Protein 3NRH (pdb70)

Solvent-accessible surface area: 15276 Å² total

Foldseek 3Di:
DQCVPPLNVQLLVLLVVLLVLLVCLVVALVVNLVVLVVSLVSNLVSLCGDAFDADDDAFDFDDDPVNLVVSLVSVCVRCPVLQWDPVVIGGLSNLSSVLNRLSVRLSVRSVVPDVVNSVSSNVSSVVCVVPNVVSSVVNVSSVCVPDPDDPDD/DQCPDPLNVVLLVLLVVLLVCLVPVADALLVNLVVLVVSLVVNLVSLCGDQQDAPPDAFDQDDDPVNLVVSLVRVCVNCPPLQADPCSDGLSNLSSQLNRLSVRLSVRSVVPDVVVSVSSNSSSVCLVPTNVVSSVVNVSSVVSNPD

B-factor: mean 22.66, std 11.99, range [5.46, 64.06]

InterPro domains:
  IPR032025 Protein of unknown function DUF5063 [PF16702] (8-170)
  IPR038312 DUF5063 superfamily [G3DSA:1.20.120.1550] (1-203)

Sequence (300 aa):
QVIFDKNVIEFVTVAAEFCAFLERAESKRSTFVDTTLKILPLLYLKASLPKCEIGDESPETYVTEEIYEVLRINLASILAEKDDYLEIKKNISEDLADIYQDIKDFIFVFQLGLNETNDSLAICQENFGLLWGQKLVNTRALHDVKYSPKARLQVIFDKNVIEFVTVAAEFCAFLERAESKRSTFVDTTLKILPLLYLKASLPKCEIGDESPETYVTEEIYEVLRINLASILAEKDDYLEKKNISEDLADIYQDIKDFIFVFQLGLNETNDSLAICQENFGLLWGQKLVNTRALHDVKYS

CATH classification: 1.20.120.1550

Nearest PDB structures (foldseek):
  3nrh-assembly1_A  TM=1.004E+00  e=6.118E-22  Bacteroides fragilis YCH46
  3nrh-assembly1_B-2  TM=9.811E-01  e=1.284E-17  Bacteroides fragilis YCH46
  8tn1-assembly1_B  TM=2.747E-01  e=1.497E+00  synthetic construct
  3nrh-assembly1_B-2  TM=1.005E+00  e=1.255E-19  Bacteroides fragilis YCH46
  3nrh-assembly1_A  TM=9.910E-01  e=6.680E-17  Bacteroides fragilis YCH46

Secondary structure (DSSP, 8-state):
-GGG-HHHHHHHHHHHHHHHHHHTTT--HHHHHHHHHHHHHHHHHHH--------SSPPP----HHHHHHHHHHHHHHHGGGSEEE--EEEHHHHHHHHHHHHHHHHHHHHT--S---HHHHHHHHHIIIIIHHHHHH--HHHHHHHS-----/-GGGSHHHHHHHHHHHHHHHHHHT----HHHHHHHHHHHHHHHHHHH--------SSPPP----HHHHHHHHHHHHHHHGGGSEE---EEHHHHHHHHHHHHHHHHHHHHT--S---HHHHHHHHHIIIIIHHHHHH--HHHHHHH-

Organism: Bacteroides fragilis (strain YCH46) (NCBI:txid295405)

Structure (mmCIF, N/CA/C/O backbone):
data_3NRH
#
_entry.id   3NRH
#
_cell.length_a   67.442
_cell.length_b   67.442
_cell.length_c   157.063
_cell.angle_alpha   90.000
_cell.angle_beta   90.000
_cell.angle_gamma   90.000
#
_symmetry.space_group_name_H-M   'P 43 21 2'
#
loop_
_entity.id
_entity.type
_entity.pdbx_description
1 polymer 'uncharacterized protein BF1032'
2 water water
#
loop_
_atom_site.group_PDB
_atom_site.id
_atom_site.type_symbol
_atom_site.label_atom_id
_atom_site.label_alt_id
_atom_site.label_comp_id
_atom_site.label_asym_id
_atom_site.label_entity_id
_atom_site.label_seq_id
_atom_site.pdbx_PDB_ins_code
_atom_site.Cartn_x
_atom_site.Cartn_y
_atom_site.Cartn_z
_atom_site.occupancy
_atom_site.B_iso_or_equiv
_atom_site.auth_seq_id
_atom_site.auth_comp_id
_atom_site.auth_asym_id
_atom_site.auth_atom_id
_atom_site.pdbx_PDB_model_num
ATOM 1 N N . GLN A 1 6 ? 36.861 -11.122 -0.255 1.00 43.94 6 GLN A N 1
ATOM 2 C CA . GLN A 1 6 ? 36.802 -12.267 0.700 1.00 42.24 6 GLN A CA 1
ATOM 3 C C . GLN A 1 6 ? 37.279 -11.845 2.090 1.00 40.27 6 GLN A C 1
ATOM 4 O O . GLN A 1 6 ? 36.485 -11.395 2.917 1.00 38.01 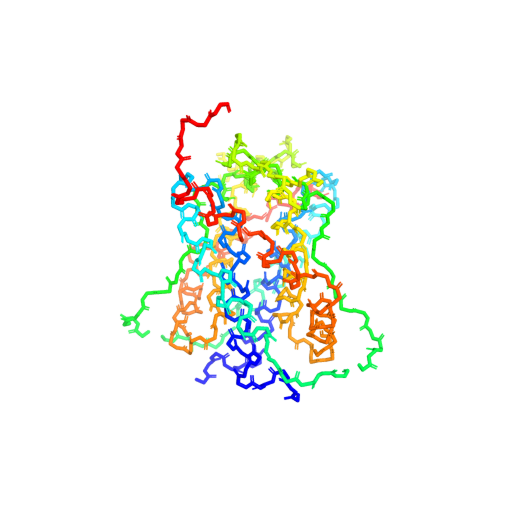6 GLN A O 1
ATOM 10 N N . VAL A 1 7 ? 38.577 -11.990 2.342 1.00 39.94 7 VAL A N 1
ATOM 11 C CA . VAL A 1 7 ? 39.147 -11.614 3.631 1.00 43.68 7 VAL A CA 1
ATOM 12 C C . VAL A 1 7 ? 39.191 -10.098 3.789 1.00 39.21 7 VAL A C 1
ATOM 13 O O . VAL A 1 7 ? 39.218 -9.584 4.906 1.00 45.55 7 VAL A O 1
ATOM 17 N N . ILE A 1 8 ? 39.186 -9.381 2.670 1.00 36.72 8 ILE A N 1
ATOM 18 C CA . ILE A 1 8 ? 39.235 -7.924 2.711 1.00 34.48 8 ILE A CA 1
ATOM 19 C C . ILE A 1 8 ? 38.017 -7.318 3.404 1.00 33.73 8 ILE A C 1
ATOM 20 O O . ILE A 1 8 ? 37.977 -6.116 3.665 1.00 36.81 8 ILE A O 1
ATOM 25 N N . PHE A 1 9 ? 37.025 -8.150 3.704 1.00 33.47 9 PHE A N 1
ATOM 26 C CA . PHE A 1 9 ? 35.823 -7.680 4.385 1.00 34.97 9 PHE A CA 1
ATOM 27 C C . PHE A 1 9 ? 35.857 -8.116 5.848 1.00 29.63 9 PHE A C 1
ATOM 28 O O . PHE A 1 9 ? 34.971 -7.772 6.632 1.00 32.48 9 PHE A O 1
ATOM 36 N N . ASP A 1 10 ? 36.888 -8.876 6.201 1.00 27.48 10 ASP A N 1
ATOM 37 C CA . ASP A 1 10 ? 37.058 -9.378 7.561 1.00 27.35 10 ASP A CA 1
ATOM 38 C C . ASP A 1 10 ? 37.019 -8.236 8.578 1.00 27.58 10 ASP A C 1
ATOM 39 O O . ASP A 1 10 ? 37.590 -7.169 8.352 1.00 23.63 10 ASP A O 1
ATOM 44 N N . LYS A 1 11 ? 36.343 -8.468 9.699 1.00 25.43 11 LYS A N 1
ATOM 45 C CA . LYS A 1 11 ? 36.219 -7.461 10.749 1.00 26.40 11 LYS A CA 1
ATOM 46 C C . LYS A 1 11 ? 37.588 -7.023 11.271 1.00 21.53 11 LYS A C 1
ATOM 47 O O . LYS A 1 11 ? 37.790 -5.858 11.617 1.00 15.16 11 LYS A O 1
ATOM 53 N N . ASN A 1 12 ? 38.522 -7.966 11.330 1.00 22.59 12 ASN A N 1
ATOM 54 C CA . ASN A 1 12 ? 39.870 -7.687 11.810 1.00 24.08 12 ASN A CA 1
ATOM 55 C C . ASN A 1 12 ? 40.643 -6.874 10.779 1.00 19.34 12 ASN A C 1
ATOM 56 O O . ASN A 1 12 ? 41.508 -6.065 11.127 1.00 16.68 12 ASN A O 1
ATOM 61 N N . VAL A 1 13 ? 40.334 -7.090 9.506 1.00 16.34 13 VAL A N 1
ATOM 62 C CA . VAL A 1 13 ? 41.005 -6.346 8.450 1.00 12.26 13 VAL A CA 1
ATOM 63 C C . VAL A 1 13 ? 40.605 -4.873 8.536 1.00 16.08 13 VAL A C 1
ATOM 64 O O . VAL A 1 13 ? 41.454 -3.982 8.462 1.00 13.19 13 VAL A O 1
ATOM 68 N N . ILE A 1 14 ? 39.310 -4.621 8.705 1.00 14.11 14 ILE A N 1
ATOM 69 C CA . ILE A 1 14 ? 38.797 -3.255 8.811 1.00 15.96 14 ILE A CA 1
ATOM 70 C C . ILE A 1 14 ? 39.451 -2.474 9.951 1.00 15.64 14 ILE A C 1
ATOM 71 O O . ILE A 1 14 ? 39.878 -1.334 9.769 1.00 12.22 14 ILE A O 1
ATOM 76 N N . GLU A 1 15 ? 39.526 -3.083 11.129 1.00 14.35 15 GLU A N 1
ATOM 77 C CA . GLU A 1 15 ? 40.136 -2.410 12.266 1.00 14.63 15 GLU A CA 1
ATOM 78 C C . GLU A 1 15 ? 41.622 -2.160 12.023 1.00 11.59 15 GLU A C 1
ATOM 79 O O . GLU A 1 15 ? 42.163 -1.158 12.482 1.00 13.62 15 GLU A O 1
ATOM 85 N N . PHE A 1 16 ? 42.278 -3.066 11.303 1.00 10.73 16 PHE A N 1
ATOM 86 C CA . PHE A 1 16 ? 43.696 -2.886 10.995 1.00 12.30 16 PHE A CA 1
ATOM 87 C C . PHE A 1 16 ? 43.846 -1.681 10.062 1.00 10.21 16 PHE A C 1
ATOM 88 O O . PHE A 1 16 ? 44.721 -0.836 10.258 1.00 9.82 16 PHE A O 1
ATOM 96 N N . VAL A 1 17 ? 42.988 -1.601 9.051 1.00 11.76 17 VAL A N 1
ATOM 97 C CA . VAL A 1 17 ? 43.041 -0.488 8.109 1.00 11.32 17 VAL A CA 1
ATOM 98 C C . VAL A 1 17 ? 42.910 0.837 8.856 1.00 10.16 17 VAL A C 1
ATOM 99 O O . VAL A 1 17 ? 43.652 1.782 8.586 1.00 11.38 17 VAL A O 1
ATOM 103 N N . THR A 1 18 ? 41.983 0.896 9.810 1.00 8.94 18 THR A N 1
ATOM 104 C CA . THR A 1 18 ? 41.774 2.111 10.590 1.00 7.99 18 THR A CA 1
ATOM 105 C C . THR A 1 18 ? 43.021 2.561 11.357 1.00 10.34 18 THR A C 1
ATOM 106 O O . THR A 1 18 ? 43.413 3.727 11.280 1.00 10.13 18 THR A O 1
ATOM 110 N N . VAL A 1 19 ? 43.659 1.656 12.093 1.00 11.17 19 VAL A N 1
ATOM 111 C CA . VAL A 1 19 ? 44.850 2.058 12.838 1.00 8.70 19 VAL A CA 1
ATOM 112 C C . VAL A 1 19 ? 46.023 2.320 11.894 1.00 8.96 19 VAL A C 1
ATOM 113 O O . VAL A 1 19 ? 46.850 3.192 12.155 1.00 8.88 19 VAL A O 1
ATOM 117 N N . ALA A 1 20 ? 46.092 1.567 10.798 1.00 9.61 20 ALA A N 1
ATOM 118 C CA . ALA A 1 20 ? 47.167 1.749 9.825 1.00 9.88 20 ALA A CA 1
ATOM 119 C C . ALA A 1 20 ? 47.101 3.167 9.245 1.00 12.69 20 ALA A C 1
ATOM 120 O O . ALA A 1 20 ? 48.120 3.843 9.103 1.00 9.62 20 ALA A O 1
ATOM 122 N N . ALA A 1 21 ? 45.894 3.617 8.917 1.00 10.85 21 ALA A N 1
ATOM 123 C CA . ALA A 1 21 ? 45.714 4.956 8.366 1.00 10.60 21 ALA A CA 1
ATOM 124 C C . ALA A 1 21 ? 46.052 6.013 9.417 1.00 8.53 21 ALA A C 1
ATOM 125 O O . ALA A 1 21 ? 46.670 7.036 9.107 1.00 12.10 21 ALA A O 1
ATOM 127 N N . GLU A 1 22 ? 45.641 5.773 10.659 1.00 9.34 22 GLU A N 1
ATOM 128 C CA . GLU A 1 22 ? 45.930 6.715 11.737 1.00 12.20 22 GLU A CA 1
ATOM 129 C C . GLU A 1 22 ? 47.440 6.815 11.932 1.00 11.54 22 GLU A C 1
ATOM 130 O O . GLU A 1 22 ? 47.973 7.899 12.172 1.00 10.82 22 GLU A O 1
ATOM 136 N N . PHE A 1 23 ? 48.123 5.678 11.832 1.00 9.68 23 PHE A N 1
ATOM 137 C CA . PHE A 1 23 ? 49.578 5.627 11.985 1.00 8.55 23 PHE A CA 1
ATOM 138 C C . PHE A 1 23 ? 50.264 6.425 10.869 1.00 9.35 23 PHE A C 1
ATOM 139 O O . PHE A 1 23 ? 51.117 7.274 11.130 1.00 10.50 23 PHE A O 1
ATOM 147 N N . CYS A 1 24 ? 49.892 6.154 9.622 1.00 6.95 24 CYS A N 1
ATOM 148 C CA . CYS A 1 24 ? 50.501 6.868 8.506 1.00 11.58 24 CYS A CA 1
ATOM 149 C C . CYS A 1 24 ? 50.212 8.364 8.583 1.00 10.47 24 CYS A C 1
ATOM 150 O O . CYS A 1 24 ? 51.099 9.180 8.346 1.00 10.70 24 CYS A O 1
ATOM 153 N N . ALA A 1 25 ? 48.981 8.721 8.932 1.00 8.82 25 ALA A N 1
ATOM 154 C CA . ALA A 1 25 ? 48.608 10.131 9.032 1.00 13.04 25 ALA A CA 1
ATOM 155 C C . ALA A 1 25 ? 49.398 10.836 10.129 1.00 15.62 25 ALA A C 1
ATOM 156 O O . ALA A 1 25 ? 49.822 11.982 9.963 1.00 14.73 25 ALA A O 1
ATOM 158 N N . PHE A 1 26 ? 49.593 10.151 11.253 1.00 10.77 26 PHE A N 1
ATOM 159 C CA . PHE A 1 26 ? 50.339 10.725 12.366 1.00 11.58 26 PHE A CA 1
ATOM 160 C C . PHE A 1 26 ? 51.771 11.073 11.965 1.00 9.66 26 PHE A C 1
ATOM 161 O O . PHE A 1 26 ? 52.244 12.178 12.224 1.00 15.48 26 PHE A O 1
ATOM 169 N N . LEU A 1 27 ? 52.464 10.125 11.341 1.00 9.72 27 LEU A N 1
ATOM 170 C CA . LEU A 1 27 ? 53.840 10.358 10.922 1.00 8.05 27 LEU A CA 1
ATOM 171 C C . LEU A 1 27 ? 53.920 11.431 9.844 1.00 11.72 27 LEU A C 1
ATOM 172 O O . LEU A 1 27 ? 54.861 12.222 9.813 1.00 14.18 27 LEU A O 1
ATOM 177 N N . GLU A 1 28 ? 52.924 11.459 8.965 1.00 13.05 28 GLU A N 1
ATOM 178 C CA . GLU A 1 28 ? 52.896 12.442 7.890 1.00 14.95 28 GLU A CA 1
ATOM 179 C C . GLU A 1 28 ? 52.697 13.869 8.404 1.00 17.87 28 GLU A C 1
ATOM 180 O O . GLU A 1 28 ? 53.063 14.831 7.736 1.00 15.95 28 GLU A O 1
ATOM 186 N N . ARG A 1 29 ? 52.123 14.000 9.595 1.00 15.22 29 ARG A N 1
ATOM 187 C CA . ARG A 1 29 ? 51.875 15.310 10.188 1.00 21.13 29 ARG A CA 1
ATOM 188 C C . ARG A 1 29 ? 52.901 15.649 11.272 1.00 18.44 29 ARG A C 1
ATOM 189 O O . ARG A 1 29 ? 52.691 16.562 12.070 1.00 24.39 29 ARG A O 1
ATOM 197 N N . ALA A 1 30 ? 54.014 14.922 11.277 1.00 22.49 30 ALA A N 1
ATOM 198 C CA . ALA A 1 30 ? 55.077 15.104 12.268 1.00 29.03 30 ALA A CA 1
ATOM 199 C C . ALA A 1 30 ? 55.614 16.526 12.431 1.00 30.11 30 ALA A C 1
ATOM 200 O O . ALA A 1 30 ? 55.868 16.964 13.554 1.00 31.07 30 ALA A O 1
ATOM 202 N N . GLU A 1 31 ? 55.802 17.246 11.329 1.00 29.66 31 GLU A N 1
ATOM 203 C CA . GLU A 1 31 ? 56.318 18.612 11.416 1.00 34.56 31 GLU A CA 1
ATOM 204 C C . GLU A 1 31 ? 55.346 19.551 12.126 1.00 29.97 31 GLU A C 1
ATOM 205 O O . GLU A 1 31 ? 55.654 20.721 12.341 1.00 33.20 31 GLU A O 1
ATOM 211 N N . SER A 1 32 ? 54.176 19.040 12.495 1.00 40.92 32 SER A N 1
ATOM 212 C CA . SER A 1 32 ? 53.170 19.864 13.155 1.00 41.77 32 SER A CA 1
ATOM 213 C C . SER A 1 32 ? 52.998 19.577 14.646 1.00 43.49 32 SER A C 1
ATOM 214 O O . SER A 1 32 ? 51.883 19.639 15.164 1.00 49.23 32 SER A O 1
ATOM 225 N N . LYS A 1 34 ? 55.257 18.953 18.826 1.00 28.76 34 LYS A N 1
ATOM 226 C CA . LYS A 1 34 ? 56.433 18.929 19.687 1.00 27.01 34 LYS A CA 1
ATOM 227 C C . LYS A 1 34 ? 56.853 17.483 19.943 1.00 19.56 34 LYS A C 1
ATOM 228 O O . LYS A 1 34 ? 56.059 16.559 19.767 1.00 16.66 34 LYS A O 1
ATOM 234 N N . ARG A 1 35 ? 58.094 17.290 20.372 1.00 15.20 35 ARG A N 1
ATOM 235 C CA . ARG A 1 35 ? 58.592 15.945 20.636 1.00 18.86 35 ARG A CA 1
ATOM 236 C C . ARG A 1 35 ? 57.797 15.201 21.708 1.00 17.73 35 ARG A C 1
ATOM 237 O O . ARG A 1 35 ? 57.562 14.001 21.581 1.00 14.54 35 ARG A O 1
ATOM 245 N N . SER A 1 36 ? 57.391 15.901 22.764 1.00 18.25 36 SER A N 1
ATOM 246 C CA . SER A 1 36 ? 56.635 15.255 23.833 1.00 18.11 36 SER A CA 1
ATOM 247 C C . SER A 1 36 ? 55.343 14.650 23.295 1.00 15.49 36 SER A C 1
ATOM 248 O O . SER A 1 36 ? 55.004 13.507 23.607 1.00 13.16 36 SER A O 1
ATOM 251 N N . THR A 1 37 ? 54.633 15.417 22.477 1.00 18.78 37 THR A N 1
ATOM 252 C CA . THR A 1 37 ? 53.381 14.955 21.892 1.00 18.96 37 THR A CA 1
ATOM 253 C C . THR A 1 37 ? 53.638 13.796 20.933 1.00 15.56 37 THR A C 1
ATOM 254 O O . THR A 1 37 ? 52.877 12.827 20.894 1.00 14.87 37 THR A O 1
ATOM 258 N N . PHE A 1 38 ? 54.716 13.901 20.161 1.00 14.38 38 PHE A N 1
ATOM 259 C CA . PHE A 1 38 ? 55.079 12.860 19.209 1.00 17.75 38 PHE A CA 1
ATOM 260 C C . PHE A 1 38 ? 55.357 11.541 19.925 1.00 20.74 38 PHE A C 1
ATOM 261 O O . PHE A 1 38 ? 54.818 10.494 19.561 1.00 13.48 38 PHE A O 1
ATOM 269 N N . VAL A 1 39 ? 56.210 11.598 20.942 1.00 11.64 39 VAL A N 1
ATOM 270 C CA . VAL A 1 39 ? 56.569 10.405 21.691 1.00 14.67 39 VAL A CA 1
ATOM 271 C C . VAL A 1 39 ? 55.375 9.773 22.401 1.00 14.51 39 VAL A C 1
ATOM 272 O O . VAL A 1 39 ? 55.161 8.565 22.299 1.00 10.18 39 VAL A O 1
ATOM 276 N N . ASP A 1 40 ? 54.599 10.584 23.114 1.00 16.35 40 ASP A N 1
ATOM 277 C CA . ASP A 1 40 ? 53.435 10.072 23.838 1.00 18.22 40 ASP A CA 1
ATOM 278 C C . ASP A 1 40 ? 52.428 9.370 22.933 1.00 19.04 40 ASP A C 1
ATOM 279 O O . ASP A 1 40 ? 51.908 8.306 23.279 1.00 13.21 40 ASP A O 1
ATOM 284 N N . THR A 1 41 ? 52.147 9.970 21.780 1.00 12.54 41 THR A N 1
ATOM 285 C CA . THR A 1 41 ? 51.174 9.401 20.854 1.00 14.50 41 THR A CA 1
ATOM 286 C C . THR A 1 41 ? 51.656 8.146 20.138 1.00 14.11 41 THR A C 1
ATOM 287 O O . THR A 1 41 ? 50.884 7.203 19.942 1.00 13.34 41 THR A O 1
ATOM 291 N N . THR A 1 42 ? 52.928 8.133 19.751 1.00 13.84 42 THR A N 1
ATOM 292 C CA . THR A 1 42 ? 53.480 6.980 19.057 1.00 14.03 42 THR A CA 1
ATOM 293 C C . THR A 1 42 ? 53.458 5.755 19.967 1.00 16.68 42 THR A C 1
ATOM 294 O O . THR A 1 42 ? 53.274 4.630 19.498 1.00 14.64 42 THR A O 1
ATOM 298 N N . LEU A 1 43 ? 53.631 5.971 21.268 1.00 13.12 43 LEU A N 1
ATOM 299 C CA . LEU A 1 43 ? 53.617 4.863 22.219 1.00 12.86 43 LEU A CA 1
ATOM 300 C C . LEU A 1 43 ? 52.212 4.298 22.414 1.00 10.81 43 LEU A C 1
ATOM 301 O O . LEU A 1 43 ? 52.041 3.243 23.022 1.00 19.72 43 LEU A O 1
ATOM 306 N N . LYS A 1 44 ? 51.208 5.006 21.902 1.00 13.94 44 LYS A N 1
ATOM 307 C CA . LYS A 1 44 ? 49.829 4.533 21.982 1.00 12.28 44 LYS A CA 1
ATOM 308 C C . LYS A 1 44 ? 49.444 3.894 20.645 1.00 15.05 44 LYS A C 1
ATOM 309 O O . LYS A 1 44 ? 48.795 2.841 20.609 1.00 17.40 44 LYS A O 1
ATOM 315 N N . ILE A 1 45 ? 49.856 4.518 19.545 1.00 10.51 45 ILE A N 1
ATOM 316 C CA . ILE A 1 45 ? 49.532 3.984 18.225 1.00 9.16 45 ILE A CA 1
ATOM 317 C C . ILE A 1 45 ? 50.260 2.672 17.913 1.00 11.47 45 ILE A C 1
ATOM 318 O O . ILE A 1 45 ? 49.653 1.730 17.412 1.00 11.90 45 ILE A O 1
ATOM 323 N N . LEU A 1 46 ? 51.552 2.596 18.224 1.00 8.56 46 LEU A N 1
ATOM 324 C CA . LEU A 1 46 ? 52.311 1.384 17.925 1.00 12.79 46 LEU A CA 1
ATOM 325 C C . LEU A 1 46 ? 51.767 0.093 18.536 1.00 9.86 46 LEU A C 1
ATOM 326 O O . LEU A 1 46 ? 51.637 -0.912 17.837 1.00 9.99 46 LEU A O 1
ATOM 331 N N . PRO A 1 47 ? 51.444 0.090 19.841 1.00 10.67 47 PRO A N 1
ATOM 332 C CA . PRO A 1 47 ? 50.923 -1.165 20.395 1.00 14.02 47 PRO A CA 1
ATOM 333 C C . PRO A 1 47 ? 49.593 -1.581 19.774 1.00 15.42 47 PRO A C 1
ATOM 334 O O . PRO A 1 47 ? 49.312 -2.772 19.628 1.00 11.70 47 PRO A O 1
ATOM 338 N N . LEU A 1 48 ? 48.776 -0.602 19.405 1.00 12.44 48 LEU A N 1
ATOM 339 C CA . LEU A 1 48 ? 47.491 -0.911 18.791 1.00 10.53 48 LEU A CA 1
ATOM 340 C C . LEU A 1 48 ? 47.721 -1.458 17.384 1.00 9.70 48 LEU A C 1
ATOM 341 O O . LEU A 1 48 ? 47.028 -2.374 16.946 1.00 9.57 48 LEU A O 1
ATOM 346 N N . LEU A 1 49 ? 48.698 -0.893 16.680 1.00 7.95 49 LEU A N 1
ATOM 347 C CA . LEU A 1 49 ? 49.015 -1.341 15.330 1.00 10.04 49 LEU A CA 1
ATOM 348 C C . LEU A 1 49 ? 49.526 -2.782 15.375 1.00 10.79 49 LEU A C 1
ATOM 349 O O . LEU A 1 49 ? 49.153 -3.613 14.541 1.00 9.28 49 LEU A O 1
ATOM 354 N N . TYR A 1 50 ? 50.368 -3.080 16.360 1.00 9.80 50 TYR A N 1
ATOM 355 C CA . TYR A 1 50 ? 50.913 -4.424 16.508 1.00 11.01 50 TYR A CA 1
ATOM 356 C C . TYR A 1 50 ? 49.784 -5.415 16.799 1.00 9.49 50 TYR A C 1
ATOM 357 O O . TYR A 1 50 ? 49.705 -6.491 16.197 1.00 11.02 50 TYR A O 1
ATOM 366 N N . LEU A 1 51 ? 48.918 -5.048 17.736 1.00 8.34 51 LEU A N 1
ATOM 367 C CA . LEU A 1 51 ? 47.798 -5.898 18.112 1.00 12.11 51 LEU A CA 1
ATOM 368 C C . LEU A 1 51 ? 46.883 -6.200 16.928 1.00 12.55 51 LEU A C 1
ATOM 369 O O . LEU A 1 51 ? 46.532 -7.352 16.686 1.00 9.21 51 LEU A O 1
ATOM 374 N N . LYS A 1 52 ? 46.491 -5.168 16.191 1.00 9.24 52 LYS A N 1
ATOM 375 C CA . LYS A 1 52 ? 45.613 -5.370 15.041 1.00 8.62 52 LYS A CA 1
ATOM 376 C C . LYS A 1 52 ? 46.276 -6.208 13.947 1.00 11.37 52 LYS A C 1
ATOM 377 O O . LYS A 1 52 ? 45.617 -7.011 13.286 1.00 11.75 52 LYS A O 1
ATOM 383 N N . ALA A 1 53 ? 47.581 -6.035 13.758 1.00 8.39 53 ALA A N 1
ATOM 384 C CA . ALA A 1 53 ? 48.290 -6.818 12.753 1.00 11.94 53 ALA A CA 1
ATOM 385 C C . ALA A 1 53 ? 48.304 -8.285 13.184 1.00 14.54 53 ALA A C 1
ATOM 386 O O . ALA A 1 53 ? 48.124 -9.188 12.365 1.00 12.48 53 ALA A O 1
ATOM 388 N N . SER A 1 54 ? 48.504 -8.511 14.480 1.00 13.22 54 SER A N 1
ATOM 389 C CA . SER A 1 54 ? 48.551 -9.860 15.034 1.00 15.38 54 SER A CA 1
ATOM 390 C C . SER A 1 54 ? 47.208 -10.572 14.947 1.00 16.09 54 SER A C 1
ATOM 391 O O . SER A 1 54 ? 47.153 -11.799 14.970 1.00 13.33 54 SER A O 1
ATOM 402 N N . LEU A 1 56 ? 45.041 -10.227 12.375 1.00 18.80 56 LEU A N 1
ATOM 403 C CA . LEU A 1 56 ? 44.621 -10.371 10.988 1.00 20.13 56 LEU A CA 1
ATOM 404 C C . LEU A 1 56 ? 44.385 -11.828 10.626 1.00 23.72 56 LEU A C 1
ATOM 405 O O . LEU A 1 56 ? 45.000 -12.726 11.198 1.00 17.88 56 LEU A O 1
ATOM 410 N N . PRO A 1 57 ? 43.464 -12.083 9.686 1.00 24.46 57 PRO A N 1
ATOM 411 C CA . PRO A 1 57 ? 43.184 -13.461 9.274 1.00 22.86 57 PRO A CA 1
ATOM 412 C C . PRO A 1 57 ? 44.243 -13.914 8.274 1.00 26.00 57 PRO A C 1
ATOM 413 O O . PRO A 1 57 ? 44.998 -13.097 7.746 1.00 26.14 57 PRO A O 1
ATOM 417 N N . LYS A 1 58 ? 44.301 -15.216 8.021 1.00 30.21 58 LYS A N 1
ATOM 418 C CA . LYS A 1 58 ? 45.267 -15.770 7.081 1.00 33.48 58 LYS A CA 1
ATOM 419 C C . LYS A 1 58 ? 44.937 -15.335 5.656 1.00 27.72 58 LYS A C 1
ATOM 420 O O . LYS A 1 58 ? 43.813 -15.511 5.187 1.00 31.33 58 LYS A O 1
ATOM 426 N N . CYS A 1 59 ? 45.925 -14.762 4.977 1.00 30.47 59 CYS A N 1
ATOM 427 C CA . CYS A 1 59 ? 45.743 -14.292 3.608 1.00 39.64 59 CYS A CA 1
ATOM 428 C C . CYS A 1 59 ? 46.618 -15.066 2.627 1.00 40.15 59 CYS A C 1
ATOM 429 O O . CYS A 1 59 ? 47.735 -15.463 2.953 1.00 45.06 59 CYS A O 1
ATOM 432 N N . GLU A 1 60 ? 46.101 -15.275 1.422 1.00 40.69 60 GLU A N 1
ATOM 433 C CA . GLU A 1 60 ? 46.833 -15.997 0.389 1.00 39.31 60 GLU A CA 1
ATOM 434 C C . GLU A 1 60 ? 47.033 -15.112 -0.839 1.00 40.46 60 GLU A C 1
ATOM 435 O O . GLU A 1 60 ? 46.156 -14.338 -1.202 1.00 37.47 60 GLU A O 1
ATOM 449 N N . ILE A 1 62 ? 47.058 -14.076 -4.618 1.00 47.25 62 ILE A N 1
ATOM 450 C CA . ILE A 1 62 ? 46.288 -14.456 -5.812 1.00 48.60 62 ILE A CA 1
ATOM 451 C C . ILE A 1 62 ? 47.285 -14.281 -6.952 1.00 54.85 62 ILE A C 1
ATOM 452 O O . ILE A 1 62 ? 47.350 -15.068 -7.885 1.00 59.90 62 ILE A O 1
ATOM 457 N N . GLY A 1 63 ? 48.077 -13.225 -6.845 1.00 55.74 63 GLY A N 1
ATOM 458 C CA . GLY A 1 63 ? 49.059 -12.933 -7.860 1.00 53.09 63 GLY A CA 1
ATOM 459 C C . GLY A 1 63 ? 48.412 -12.085 -8.928 1.00 52.55 63 GLY A C 1
ATOM 460 O O . GLY A 1 63 ? 47.683 -11.127 -8.627 1.00 60.23 63 GLY A O 1
ATOM 461 N N . ASP A 1 64 ? 48.645 -12.469 -10.177 1.00 45.52 64 ASP A N 1
ATOM 462 C CA . ASP A 1 64 ? 48.148 -11.726 -11.315 1.00 49.67 64 ASP A CA 1
ATOM 463 C C . ASP A 1 64 ? 48.929 -10.444 -11.260 1.00 49.59 64 ASP A C 1
ATOM 464 O O . ASP A 1 64 ? 50.147 -10.426 -11.166 1.00 58.42 64 ASP A O 1
ATOM 469 N N . GLU A 1 65 ? 48.163 -9.370 -11.236 1.00 31.63 65 GLU A N 1
ATOM 470 C CA . GLU A 1 65 ? 48.618 -7.984 -11.228 1.00 27.28 65 GLU A CA 1
ATOM 471 C C . GLU A 1 65 ? 49.243 -7.514 -9.916 1.00 21.52 65 GLU A C 1
ATOM 472 O O . GLU A 1 65 ? 48.691 -7.710 -8.837 1.00 20.68 65 GLU A O 1
ATOM 478 N N . SER A 1 66 ? 50.396 -6.871 -10.029 1.00 15.53 66 SER A N 1
ATOM 479 C CA . SER A 1 66 ? 51.117 -6.335 -8.875 1.00 18.61 66 SER A CA 1
ATOM 480 C C . SER A 1 66 ? 50.383 -5.105 -8.354 1.00 16.25 66 SER A C 1
ATOM 481 O O . SER A 1 66 ? 49.929 -4.266 -9.131 1.00 21.05 66 SER A O 1
ATOM 484 N N . PRO A 1 67 ? 50.239 -4.993 -7.028 1.00 15.97 67 PRO A N 1
ATOM 485 C CA . PRO A 1 67 ? 49.550 -3.837 -6.442 1.00 16.62 67 PRO A CA 1
ATOM 486 C C . PRO A 1 67 ? 50.385 -2.584 -6.689 1.00 14.89 67 PRO A C 1
ATOM 487 O O . PRO A 1 67 ? 51.612 -2.663 -6.768 1.00 20.20 67 PRO A O 1
ATOM 491 N N . GLU A 1 68 ? 49.732 -1.435 -6.829 1.00 19.52 68 GLU A N 1
ATOM 492 C CA . GLU A 1 68 ? 50.457 -0.184 -7.037 1.00 25.29 68 GLU A CA 1
ATOM 493 C C . GLU A 1 68 ? 51.264 0.106 -5.779 1.00 24.43 68 GLU A C 1
ATOM 494 O O . GLU A 1 68 ? 50.882 -0.299 -4.683 1.00 24.91 68 GLU A O 1
ATOM 500 N N . THR A 1 69 ? 52.382 0.798 -5.940 1.00 23.50 69 THR A N 1
ATOM 501 C CA . THR A 1 69 ? 53.225 1.155 -4.810 1.00 23.21 69 THR A CA 1
ATOM 502 C C . THR A 1 69 ? 53.092 2.658 -4.598 1.00 24.10 69 THR A C 1
ATOM 503 O O . THR A 1 69 ? 52.823 3.401 -5.540 1.00 25.21 69 THR A O 1
ATOM 507 N N . TYR A 1 70 ? 53.257 3.106 -3.361 1.00 14.88 70 TYR A N 1
ATOM 508 C CA . TYR A 1 70 ? 53.152 4.526 -3.072 1.00 16.23 70 TYR A CA 1
ATOM 509 C C . TYR A 1 70 ? 54.493 5.133 -2.693 1.00 14.97 70 TYR A C 1
ATOM 510 O O . TYR A 1 70 ? 54.916 6.138 -3.264 1.00 17.91 70 TYR A O 1
ATOM 519 N N . VAL A 1 71 ? 55.154 4.515 -1.718 1.00 13.71 71 VAL A N 1
ATOM 520 C CA . VAL A 1 71 ? 56.420 5.024 -1.211 1.00 16.43 71 VAL A CA 1
ATOM 521 C C . VAL A 1 71 ? 57.594 5.005 -2.184 1.00 17.22 71 VAL A C 1
ATOM 522 O O . VAL A 1 71 ? 58.030 3.950 -2.641 1.00 24.05 71 VAL A O 1
ATOM 526 N N . THR A 1 72 ? 58.097 6.197 -2.483 1.00 17.44 72 THR A N 1
ATOM 527 C CA . THR A 1 72 ? 59.238 6.375 -3.367 1.00 20.55 72 THR A CA 1
ATOM 528 C C . THR A 1 72 ? 60.424 6.737 -2.476 1.00 23.39 72 THR A C 1
ATOM 529 O O . THR A 1 72 ? 60.255 6.971 -1.278 1.00 18.61 72 THR A O 1
ATOM 533 N N . GLU A 1 73 ? 61.622 6.783 -3.047 1.00 20.65 73 GLU A N 1
ATOM 534 C CA . GLU A 1 73 ? 62.802 7.131 -2.261 1.00 23.16 73 GLU A CA 1
ATOM 535 C C . GLU A 1 73 ? 62.648 8.523 -1.646 1.00 16.29 73 GLU A C 1
ATOM 536 O O . GLU A 1 73 ? 63.043 8.755 -0.503 1.00 18.85 73 GLU A O 1
ATOM 542 N N . GLU A 1 74 ? 62.070 9.446 -2.406 1.00 13.71 74 GLU A N 1
ATOM 543 C CA . GLU A 1 74 ? 61.879 10.817 -1.936 1.00 20.35 74 GLU A CA 1
ATOM 544 C C . GLU A 1 74 ? 60.906 10.877 -0.757 1.00 18.05 74 GLU A C 1
ATOM 545 O O . GLU A 1 74 ? 61.152 11.573 0.231 1.00 17.47 74 GLU A O 1
ATOM 551 N N . ILE A 1 75 ? 59.796 10.154 -0.878 1.00 18.97 75 ILE A N 1
ATOM 552 C CA . ILE A 1 75 ? 58.792 10.103 0.180 1.00 15.99 75 ILE A CA 1
ATOM 553 C C . ILE A 1 75 ? 59.453 9.556 1.444 1.00 12.98 75 ILE A C 1
ATOM 554 O O . ILE A 1 75 ? 59.299 10.115 2.529 1.00 12.16 75 ILE A O 1
ATOM 559 N N . TYR A 1 76 ? 60.192 8.461 1.284 1.00 14.27 76 TYR A N 1
ATOM 560 C CA . TYR A 1 76 ? 60.870 7.807 2.402 1.00 14.03 76 TYR A CA 1
ATOM 561 C C . TYR A 1 76 ? 61.906 8.706 3.069 1.00 15.51 76 TYR A C 1
ATOM 562 O O . TYR A 1 76 ? 61.930 8.838 4.292 1.00 14.20 76 TYR A O 1
ATOM 571 N N . GLU A 1 77 ? 62.767 9.320 2.264 1.00 18.87 77 GLU A N 1
ATOM 572 C CA . GLU A 1 77 ? 63.812 10.190 2.795 1.00 16.69 77 GLU A CA 1
ATOM 573 C C . GLU A 1 77 ? 63.292 11.435 3.496 1.00 15.56 77 GLU A C 1
ATOM 574 O O . GLU A 1 77 ? 63.793 11.817 4.557 1.00 15.26 77 GLU A O 1
ATOM 580 N N . VAL A 1 78 ? 62.292 12.075 2.908 1.00 14.96 78 VAL A N 1
ATOM 581 C CA . VAL A 1 78 ? 61.728 13.271 3.508 1.00 16.19 78 VAL A CA 1
ATOM 582 C C . VAL A 1 78 ? 61.120 12.943 4.868 1.00 15.29 78 VAL A C 1
ATOM 583 O O . VAL A 1 78 ? 61.300 13.690 5.830 1.00 14.48 78 VAL A O 1
ATOM 587 N N . LEU A 1 79 ? 60.409 11.820 4.950 1.00 13.75 79 LEU A N 1
ATOM 588 C CA . LEU A 1 79 ? 59.793 11.416 6.210 1.00 12.21 79 LEU A CA 1
ATOM 589 C C . LEU A 1 79 ? 60.854 11.093 7.252 1.00 12.20 79 LEU A C 1
ATOM 590 O O . LEU A 1 79 ? 60.765 11.540 8.397 1.00 12.30 79 LEU A O 1
ATOM 595 N N . ARG A 1 80 ? 61.852 10.307 6.860 1.00 16.51 80 ARG A N 1
ATOM 596 C CA . ARG A 1 80 ? 62.914 9.936 7.787 1.00 13.15 80 ARG A CA 1
ATOM 597 C C . ARG A 1 80 ? 63.596 11.167 8.367 1.00 15.95 80 ARG A C 1
ATOM 598 O O . ARG A 1 80 ? 63.802 11.263 9.580 1.00 12.93 80 ARG A O 1
ATOM 606 N N . ILE A 1 81 ? 63.943 12.112 7.500 1.00 14.76 81 ILE A N 1
ATOM 607 C CA . ILE A 1 81 ? 64.605 13.328 7.942 1.00 16.63 81 ILE A CA 1
ATOM 608 C C . ILE A 1 81 ? 63.737 14.146 8.896 1.00 16.54 81 ILE A C 1
ATOM 609 O O . ILE A 1 81 ? 64.236 14.678 9.889 1.00 14.56 81 ILE A O 1
ATOM 614 N N . ASN A 1 82 ? 62.443 14.250 8.611 1.00 18.49 82 ASN A N 1
ATOM 615 C CA . ASN A 1 82 ? 61.554 15.008 9.485 1.00 15.44 82 ASN A CA 1
ATOM 616 C C . ASN A 1 82 ? 61.443 14.355 10.858 1.00 14.18 82 ASN A C 1
ATOM 617 O O . ASN A 1 82 ? 61.442 15.037 11.881 1.00 16.67 82 ASN A O 1
ATOM 622 N N . LEU A 1 83 ? 61.353 13.031 10.879 1.00 12.62 83 LEU A N 1
ATOM 623 C CA . LEU A 1 83 ? 61.250 12.322 12.145 1.00 13.97 83 LEU A CA 1
ATOM 624 C C . LEU A 1 83 ? 62.549 12.477 12.920 1.00 14.52 83 LEU A C 1
ATOM 625 O O . LEU A 1 83 ? 62.541 12.659 14.140 1.00 11.76 83 LEU A O 1
ATOM 630 N N . ALA A 1 84 ? 63.667 12.413 12.206 1.00 12.33 84 ALA A N 1
ATOM 631 C CA . ALA A 1 84 ? 64.970 12.555 12.840 1.00 18.11 84 ALA A CA 1
ATOM 632 C C . ALA A 1 84 ? 65.090 13.937 13.482 1.00 18.56 84 ALA A C 1
ATOM 633 O O . ALA A 1 84 ? 65.648 14.076 14.566 1.00 19.40 84 ALA A O 1
ATOM 635 N N . SER A 1 85 ? 64.554 14.956 12.818 1.00 20.09 85 SER A N 1
ATOM 636 C CA . SER A 1 85 ? 64.609 16.322 13.341 1.00 17.69 85 SER A CA 1
ATOM 637 C C . SER A 1 85 ? 63.771 16.489 14.608 1.00 16.83 85 SER A C 1
ATOM 638 O O . SER A 1 85 ? 64.161 17.208 15.531 1.00 18.66 85 SER A O 1
ATOM 641 N N . ILE A 1 86 ? 62.621 15.824 14.653 1.00 15.85 86 ILE A N 1
ATOM 642 C CA . ILE A 1 86 ? 61.739 15.894 15.813 1.00 15.77 86 ILE A CA 1
ATOM 643 C C . ILE A 1 86 ? 62.398 15.258 17.029 1.00 17.39 86 ILE A C 1
ATOM 644 O O . ILE A 1 86 ? 62.363 15.815 18.129 1.00 16.83 86 ILE A O 1
ATOM 649 N N . LEU A 1 87 ? 62.996 14.087 16.825 1.00 18.03 87 LEU A N 1
ATOM 650 C CA . LEU A 1 87 ? 63.656 13.349 17.900 1.00 20.11 87 LEU A CA 1
ATOM 651 C C . LEU A 1 87 ? 65.019 13.910 18.309 1.00 23.33 87 LEU A C 1
ATOM 652 O O . LEU A 1 87 ? 65.405 13.808 19.463 1.00 24.04 87 LEU A O 1
ATOM 657 N N . ALA A 1 88 ? 65.730 14.509 17.361 1.00 20.38 88 ALA A N 1
ATOM 658 C CA . ALA A 1 88 ? 67.052 15.093 17.610 1.00 24.45 88 ALA A CA 1
ATOM 659 C C . ALA A 1 88 ? 67.994 14.054 18.214 1.00 26.41 88 ALA A C 1
ATOM 660 O O . ALA A 1 88 ? 68.064 12.938 17.731 1.00 19.82 88 ALA A O 1
ATOM 662 N N . GLU A 1 89 ? 68.720 14.410 19.272 1.00 29.00 89 GLU A N 1
ATOM 663 C CA . GLU A 1 89 ? 69.628 13.461 19.934 1.00 35.40 89 GLU A CA 1
ATOM 664 C C . GLU A 1 89 ? 68.942 12.184 20.453 1.00 40.75 89 GLU A C 1
ATOM 665 O O . GLU A 1 89 ? 69.615 11.198 20.751 1.00 54.56 89 GLU A O 1
ATOM 671 N N . LYS A 1 90 ? 67.612 12.214 20.555 1.00 31.44 90 LYS A N 1
ATOM 672 C CA . LYS A 1 90 ? 66.791 11.070 21.017 1.00 26.14 90 LYS A CA 1
ATOM 673 C C . LYS A 1 90 ? 66.607 9.991 19.959 1.00 22.65 90 LYS A C 1
ATOM 674 O O . LYS A 1 90 ? 66.129 8.891 20.240 1.00 16.57 90 LYS A O 1
ATOM 680 N N . ASP A 1 91 ? 66.928 10.344 18.727 1.00 19.21 91 ASP A N 1
ATOM 681 C CA . ASP A 1 91 ? 66.731 9.420 17.630 1.00 16.68 91 ASP A CA 1
ATOM 682 C C . ASP A 1 91 ? 67.597 8.173 17.694 1.00 19.44 91 ASP A C 1
ATOM 683 O O . ASP A 1 91 ? 67.167 7.075 17.319 1.00 19.92 91 ASP A O 1
ATOM 688 N N . ASP A 1 92 ? 68.818 8.342 18.182 1.00 16.35 92 ASP A N 1
ATOM 689 C CA . ASP A 1 92 ? 69.748 7.235 18.266 1.00 21.24 92 ASP A CA 1
ATOM 690 C C . ASP A 1 92 ? 69.621 6.412 19.538 1.00 21.08 92 ASP A C 1
ATOM 691 O O . ASP A 1 92 ? 69.411 6.945 20.629 1.00 22.46 92 ASP A O 1
ATOM 696 N N . TYR A 1 93 ? 69.733 5.101 19.382 1.00 17.66 93 TYR A N 1
ATOM 697 C CA . TYR A 1 93 ? 69.680 4.201 20.518 1.00 27.02 93 TYR A CA 1
ATOM 698 C C . TYR A 1 93 ? 70.510 2.965 20.224 1.00 29.86 93 TYR A C 1
ATOM 699 O O . TYR A 1 93 ? 70.633 2.542 19.075 1.00 31.79 93 TYR A O 1
ATOM 708 N N . LEU A 1 94 ? 71.103 2.405 21.269 1.00 33.02 94 LEU A N 1
ATOM 709 C CA . LEU A 1 94 ? 71.918 1.212 21.126 1.00 36.36 94 LEU A CA 1
ATOM 710 C C . LEU A 1 94 ? 71.053 0.016 21.492 1.00 37.30 94 LEU A C 1
ATOM 711 O O . LEU A 1 94 ? 70.622 -0.119 22.637 1.00 42.88 94 LEU A O 1
ATOM 713 N N . GLU A 1 95 ? 70.789 -0.843 20.513 1.00 40.53 95 GLU A N 1
ATOM 714 C CA . GLU A 1 95 ? 69.968 -2.024 20.741 1.00 42.05 95 GLU A CA 1
ATOM 715 C C . GLU A 1 95 ? 69.885 -2.879 19.483 1.00 43.62 95 GLU A C 1
ATOM 716 O O . GLU A 1 95 ? 68.892 -2.838 18.756 1.00 45.09 95 GLU A O 1
ATOM 718 N N . ILE A 1 108 ? 74.250 -2.632 18.597 1.00 34.23 108 ILE A N 1
ATOM 719 C CA . ILE A 1 108 ? 74.317 -1.945 17.311 1.00 36.44 108 ILE A CA 1
ATOM 720 C C . ILE A 1 108 ? 73.553 -0.626 17.364 1.00 37.81 108 ILE A C 1
ATOM 721 O O . ILE A 1 108 ? 72.495 -0.538 17.993 1.00 34.86 108 ILE A O 1
ATOM 726 N N . LYS A 1 109 ? 74.092 0.397 16.708 1.00 32.70 109 LYS A N 1
ATOM 727 C CA . LYS A 1 109 ? 73.450 1.705 16.688 1.00 37.64 109 LYS A CA 1
ATOM 728 C C . LYS A 1 109 ? 72.296 1.752 15.695 1.00 36.58 109 LYS A C 1
ATOM 729 O O . LYS A 1 109 ? 72.453 1.418 14.520 1.00 35.51 109 LYS A O 1
ATOM 735 N N . LYS A 1 110 ? 71.133 2.165 16.188 1.00 26.58 110 LYS A N 1
ATOM 736 C CA . LYS A 1 110 ? 69.931 2.265 15.372 1.00 25.62 110 LYS A CA 1
ATOM 737 C C . LYS A 1 110 ? 69.305 3.642 15.542 1.00 24.34 110 LYS A C 1
ATOM 738 O O . LYS A 1 110 ? 69.653 4.386 16.460 1.00 23.48 110 LYS A O 1
ATOM 744 N N . ASN A 1 111 ? 68.383 3.976 14.647 1.00 22.21 111 ASN A N 1
ATOM 745 C CA . ASN A 1 111 ? 67.689 5.253 14.703 1.00 16.90 111 ASN A CA 1
ATOM 746 C C . ASN A 1 111 ? 66.188 5.015 14.645 1.00 16.18 111 ASN A C 1
ATOM 747 O O . ASN A 1 111 ? 65.693 4.306 13.770 1.00 16.35 111 ASN A O 1
ATOM 752 N N . ILE A 1 112 ? 65.470 5.602 15.594 1.00 14.91 112 ILE A N 1
ATOM 753 C CA . ILE A 1 112 ? 64.019 5.465 15.635 1.00 17.22 112 ILE A CA 1
ATOM 754 C C . ILE A 1 112 ? 63.415 5.961 14.318 1.00 12.41 112 ILE A C 1
ATOM 755 O O . ILE A 1 112 ? 62.513 5.337 13.762 1.00 12.73 112 ILE A O 1
ATOM 760 N N . SER A 1 113 ? 63.924 7.080 13.813 1.00 10.78 113 SER A N 1
ATOM 761 C CA . SER A 1 113 ? 63.406 7.643 12.571 1.00 15.30 113 SER A CA 1
ATOM 762 C C . SER A 1 113 ? 63.453 6.653 11.407 1.00 15.19 113 SER A C 1
ATOM 763 O O . SER A 1 113 ? 62.517 6.585 10.612 1.00 13.70 113 SER A O 1
ATOM 766 N N . GLU A 1 114 ? 64.532 5.879 11.309 1.00 12.91 114 GLU A N 1
ATOM 767 C CA . GLU A 1 114 ? 64.657 4.911 10.230 1.00 15.22 114 GLU A CA 1
ATOM 768 C C . GLU A 1 114 ? 63.683 3.760 10.429 1.00 14.51 114 GLU A C 1
ATOM 769 O O . GLU A 1 114 ? 63.070 3.295 9.470 1.00 14.70 114 GLU A O 1
ATOM 775 N N . ASP A 1 115 ? 63.546 3.297 11.671 1.00 13.63 115 ASP A N 1
ATOM 776 C CA . ASP A 1 115 ? 62.613 2.214 11.978 1.00 15.59 115 ASP A CA 1
ATOM 777 C C . ASP A 1 115 ? 61.194 2.628 11.596 1.00 11.22 115 ASP A C 1
ATOM 778 O O . ASP A 1 115 ? 60.470 1.874 10.937 1.00 11.02 115 ASP A O 1
ATOM 783 N N . LEU A 1 116 ? 60.793 3.821 12.028 1.00 8.23 116 LEU A N 1
ATOM 784 C CA . LEU A 1 116 ? 59.452 4.310 11.732 1.00 10.03 116 LEU A CA 1
ATOM 785 C C . LEU A 1 116 ? 59.219 4.471 10.235 1.00 12.18 116 LEU A C 1
ATOM 786 O O . LEU A 1 116 ? 58.162 4.099 9.729 1.00 11.11 116 LEU A O 1
ATOM 791 N N . ALA A 1 117 ? 60.204 5.015 9.523 1.00 9.96 117 ALA A N 1
ATOM 792 C CA . ALA A 1 117 ? 60.066 5.191 8.082 1.00 10.64 117 ALA A CA 1
ATOM 793 C C . ALA A 1 117 ? 59.957 3.825 7.400 1.00 11.42 117 ALA A C 1
ATOM 794 O O . ALA A 1 117 ? 59.199 3.662 6.442 1.00 12.16 117 ALA A O 1
ATOM 796 N N . ASP A 1 118 ? 60.704 2.840 7.899 1.00 12.98 118 ASP A N 1
ATOM 797 C CA . ASP A 1 118 ? 60.651 1.493 7.331 1.00 15.93 118 ASP A CA 1
ATOM 798 C C . ASP A 1 118 ? 59.268 0.874 7.522 1.00 13.24 118 ASP A C 1
ATOM 799 O O . ASP A 1 118 ? 58.714 0.284 6.597 1.00 11.76 118 ASP A O 1
ATOM 804 N N . ILE A 1 119 ? 58.714 1.000 8.727 1.00 10.87 119 ILE A N 1
ATOM 805 C CA . ILE A 1 119 ? 57.388 0.448 9.012 1.00 10.63 119 ILE A CA 1
ATOM 806 C C . ILE A 1 119 ? 56.376 1.166 8.118 1.00 11.38 119 ILE A C 1
ATOM 807 O O . ILE A 1 119 ? 55.503 0.539 7.514 1.00 11.49 119 ILE A O 1
ATOM 812 N N . TYR A 1 120 ? 56.522 2.483 8.026 1.00 12.48 120 TYR A N 1
ATOM 813 C CA . TYR A 1 120 ? 55.651 3.319 7.202 1.00 10.68 120 TYR A CA 1
ATOM 814 C C . TYR A 1 120 ? 55.629 2.828 5.752 1.00 9.90 120 TYR A C 1
ATOM 815 O O . TYR A 1 120 ? 54.575 2.793 5.118 1.00 12.93 120 TYR A O 1
ATOM 824 N N . GLN A 1 121 ? 56.789 2.451 5.219 1.00 10.53 121 GLN A N 1
ATOM 825 C CA . GLN A 1 121 ? 56.836 1.975 3.845 1.00 15.65 121 GLN A CA 1
ATOM 826 C C . GLN A 1 121 ? 55.871 0.813 3.637 1.00 12.94 121 GLN A C 1
ATOM 827 O O . GLN A 1 121 ? 55.127 0.785 2.659 1.00 13.32 121 GLN A O 1
ATOM 833 N N . ASP A 1 122 ? 55.878 -0.154 4.544 1.00 15.18 122 ASP A N 1
ATOM 834 C CA . ASP A 1 122 ? 54.970 -1.289 4.392 1.00 13.72 122 ASP A CA 1
ATOM 835 C C . ASP A 1 122 ? 53.512 -0.929 4.649 1.00 10.39 122 ASP A C 1
ATOM 836 O O . ASP A 1 122 ? 52.629 -1.335 3.897 1.00 13.61 122 ASP A O 1
ATOM 841 N N . ILE A 1 123 ? 53.255 -0.158 5.698 1.00 10.51 123 ILE A N 1
ATOM 842 C CA . ILE A 1 123 ? 51.876 0.210 6.025 1.00 9.66 123 ILE A CA 1
ATOM 843 C C . ILE A 1 123 ? 51.250 1.144 4.986 1.00 10.38 123 ILE A C 1
ATOM 844 O O . ILE A 1 123 ? 50.119 0.926 4.550 1.00 8.98 123 ILE A O 1
ATOM 849 N N . LYS A 1 124 ? 51.988 2.178 4.586 1.00 8.82 124 LYS A N 1
ATOM 850 C CA . LYS A 1 124 ? 51.483 3.143 3.607 1.00 9.26 124 LYS A CA 1
ATOM 851 C C . LYS A 1 124 ? 51.190 2.506 2.247 1.00 12.01 124 LYS A C 1
ATOM 852 O O . LYS A 1 124 ? 50.177 2.816 1.614 1.00 11.88 124 LYS A O 1
ATOM 858 N N . ASP A 1 125 ? 52.074 1.624 1.790 1.00 10.37 125 ASP A N 1
ATOM 859 C CA . ASP A 1 125 ? 51.861 0.968 0.500 1.00 13.24 125 ASP A CA 1
ATOM 860 C C . ASP A 1 125 ? 50.567 0.166 0.536 1.00 14.32 125 ASP A C 1
ATOM 861 O O . ASP A 1 125 ? 49.807 0.139 -0.437 1.00 13.54 125 ASP A O 1
ATOM 866 N N . PHE A 1 126 ? 50.318 -0.476 1.673 1.00 11.43 126 PHE A N 1
ATOM 867 C CA . PHE A 1 126 ? 49.117 -1.274 1.850 1.00 11.20 126 PHE A CA 1
ATOM 868 C C . PHE A 1 126 ? 47.818 -0.451 1.837 1.00 12.39 126 PHE A C 1
ATOM 869 O O . PHE A 1 126 ? 46.913 -0.732 1.052 1.00 13.33 126 PHE A O 1
ATOM 877 N N . ILE A 1 127 ? 47.719 0.559 2.697 1.00 10.97 127 ILE A N 1
ATOM 878 C CA . ILE A 1 127 ? 46.484 1.340 2.757 1.00 12.83 127 ILE A CA 1
ATOM 879 C C . ILE A 1 127 ? 46.189 2.158 1.506 1.00 12.69 127 ILE A C 1
ATOM 880 O O . ILE A 1 127 ? 45.022 2.405 1.187 1.00 8.21 127 ILE A O 1
ATOM 885 N N . PHE A 1 128 ? 47.232 2.574 0.795 1.00 10.74 128 PHE A N 1
ATOM 886 C CA . PHE A 1 128 ? 47.025 3.327 -0.439 1.00 9.23 128 PHE A CA 1
ATOM 887 C C . PHE A 1 128 ? 46.268 2.436 -1.423 1.00 12.92 128 PHE A C 1
ATOM 888 O O . PHE A 1 128 ? 45.211 2.812 -1.949 1.00 9.65 128 PHE A O 1
ATOM 896 N N . VAL A 1 129 ? 46.806 1.240 -1.646 1.00 10.70 129 VAL A N 1
ATOM 897 C CA . VAL A 1 129 ? 46.206 0.280 -2.563 1.00 13.88 129 VAL A CA 1
ATOM 898 C C . VAL A 1 129 ? 44.819 -0.143 -2.113 1.00 11.82 129 VAL A C 1
ATOM 899 O O . VAL A 1 129 ? 43.907 -0.268 -2.925 1.00 12.96 129 VAL A O 1
ATOM 903 N N . PHE A 1 130 ? 44.658 -0.362 -0.814 1.00 11.84 130 PHE A N 1
ATOM 904 C CA . PHE A 1 130 ? 43.372 -0.791 -0.287 1.00 13.56 130 PHE A CA 1
ATOM 905 C C . PHE A 1 130 ? 42.269 0.188 -0.657 1.00 18.83 130 PHE A C 1
ATOM 906 O O . PHE A 1 130 ? 41.140 -0.211 -0.945 1.00 24.49 130 PHE A O 1
ATOM 914 N N . GLN A 1 131 ? 42.596 1.474 -0.664 1.00 15.36 131 GLN A N 1
ATOM 915 C CA . GLN A 1 131 ? 41.604 2.488 -0.990 1.00 17.74 131 GLN A CA 1
ATOM 916 C C . GLN A 1 131 ? 41.304 2.623 -2.481 1.00 16.81 131 GLN A C 1
ATOM 917 O O . GLN A 1 131 ? 40.308 3.249 -2.857 1.00 19.08 131 GLN A O 1
ATOM 923 N N . LEU A 1 132 ? 42.143 2.038 -3.333 1.00 16.48 132 LEU A N 1
ATOM 924 C CA . LEU A 1 132 ? 41.921 2.127 -4.776 1.00 14.96 132 LEU A CA 1
ATOM 925 C C . LEU A 1 132 ? 40.718 1.307 -5.248 1.00 22.78 132 LEU A C 1
ATOM 926 O O . LEU A 1 132 ? 40.242 1.482 -6.370 1.00 20.74 132 LEU A O 1
ATOM 931 N N . GLY A 1 133 ? 40.238 0.406 -4.394 1.00 20.42 133 GLY A N 1
ATOM 932 C CA . GLY A 1 133 ? 39.049 -0.370 -4.716 1.00 21.87 133 GLY A CA 1
ATOM 933 C C . GLY A 1 133 ? 39.062 -1.606 -5.597 1.00 26.34 133 GLY A C 1
ATOM 934 O O . GLY A 1 133 ? 37.992 -2.135 -5.897 1.00 26.41 133 GLY A O 1
ATOM 935 N N . LEU A 1 134 ? 40.230 -2.076 -6.023 1.00 24.99 134 LEU A N 1
ATOM 936 C CA . LEU A 1 134 ? 40.290 -3.274 -6.863 1.0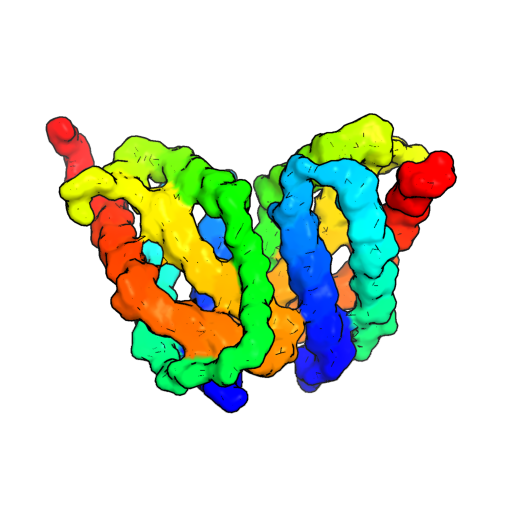0 21.00 134 LEU A CA 1
ATOM 937 C C . LEU A 1 134 ? 40.494 -4.483 -5.947 1.00 26.56 134 LEU A C 1
ATOM 938 O O . LEU A 1 134 ? 41.550 -4.640 -5.333 1.00 22.52 134 LEU A O 1
ATOM 943 N N . ASN A 1 135 ? 39.474 -5.331 -5.857 1.00 22.20 135 ASN A N 1
ATOM 944 C CA . ASN A 1 135 ? 39.510 -6.505 -4.990 1.00 27.86 135 ASN A CA 1
ATOM 945 C C . ASN A 1 135 ? 40.801 -7.327 -5.006 1.00 23.93 135 ASN A C 1
ATOM 946 O O . ASN A 1 135 ? 41.364 -7.620 -3.950 1.00 25.18 135 ASN A O 1
ATOM 951 N N . GLU A 1 136 ? 41.266 -7.697 -6.193 1.00 22.88 136 GLU A N 1
ATOM 952 C CA . GLU A 1 136 ? 42.479 -8.503 -6.326 1.00 29.77 136 GLU A CA 1
ATOM 953 C C . GLU A 1 136 ? 43.724 -7.908 -5.663 1.00 24.56 136 GLU A C 1
ATOM 954 O O . GLU A 1 136 ? 44.413 -8.591 -4.908 1.00 22.81 136 GLU A O 1
ATOM 960 N N . THR A 1 137 ? 44.022 -6.646 -5.957 1.00 17.56 137 THR A N 1
ATOM 961 C CA . THR A 1 137 ? 45.193 -5.995 -5.389 1.00 18.41 137 THR A CA 1
ATOM 962 C C . THR A 1 137 ? 44.970 -5.593 -3.937 1.00 17.78 137 THR A C 1
ATOM 963 O O . THR A 1 137 ? 45.928 -5.408 -3.193 1.00 19.34 137 THR A O 1
ATOM 975 N N . ASN A 1 139 ? 43.484 -7.528 -1.887 1.00 17.32 139 ASN A N 1
ATOM 976 C CA . ASN A 1 139 ? 43.809 -8.781 -1.222 1.00 17.58 139 ASN A CA 1
ATOM 977 C C . ASN A 1 139 ? 45.308 -9.040 -1.196 1.00 18.59 139 ASN A C 1
ATOM 978 O O . ASN A 1 139 ? 45.865 -9.403 -0.157 1.00 16.59 139 ASN A O 1
ATOM 983 N N . ASP A 1 140 ? 45.961 -8.854 -2.339 1.00 18.05 140 ASP A N 1
ATOM 984 C CA . ASP A 1 140 ? 47.397 -9.085 -2.425 1.00 17.48 140 ASP A CA 1
ATOM 985 C C . ASP A 1 140 ? 48.215 -8.103 -1.602 1.00 15.34 140 ASP A C 1
ATOM 986 O O . ASP A 1 140 ? 49.211 -8.492 -0.992 1.00 15.22 140 ASP A O 1
ATOM 991 N N . SER A 1 141 ? 47.803 -6.837 -1.564 1.00 14.09 141 SER A N 1
ATOM 992 C CA . SER A 1 141 ? 48.541 -5.852 -0.772 1.00 15.12 141 SER A CA 1
ATOM 993 C C . SER A 1 141 ? 48.441 -6.232 0.705 1.00 16.44 141 SER A C 1
ATOM 994 O O . SER A 1 141 ? 49.393 -6.060 1.467 1.00 12.15 141 SER A O 1
ATOM 997 N N . LEU A 1 142 ? 47.287 -6.761 1.103 1.00 12.04 142 LEU A N 1
ATOM 998 C CA . LEU A 1 142 ? 47.082 -7.188 2.487 1.00 15.53 142 LEU A CA 1
ATOM 999 C C . LEU A 1 142 ? 47.993 -8.375 2.794 1.00 13.03 142 LEU A C 1
ATOM 1000 O O . LEU A 1 142 ? 48.689 -8.396 3.811 1.00 13.38 142 LEU A O 1
ATOM 1005 N N . ALA A 1 143 ? 47.985 -9.366 1.907 1.00 15.66 143 ALA A N 1
ATOM 1006 C CA . ALA A 1 143 ? 48.817 -10.554 2.082 1.00 11.94 143 ALA A CA 1
ATOM 1007 C C . ALA A 1 143 ? 50.292 -10.177 2.215 1.00 14.53 143 ALA A C 1
ATOM 1008 O O . ALA A 1 143 ? 50.999 -10.707 3.067 1.00 12.99 143 ALA A O 1
ATOM 1010 N N . ILE A 1 144 ? 50.756 -9.269 1.363 1.00 9.25 144 ILE A N 1
ATOM 1011 C CA . ILE A 1 144 ? 52.148 -8.829 1.408 1.00 11.83 144 ILE A CA 1
ATOM 1012 C C . ILE A 1 144 ? 52.463 -8.137 2.732 1.00 14.88 144 ILE A C 1
ATOM 1013 O O . ILE A 1 144 ? 53.476 -8.423 3.368 1.00 12.84 144 ILE A O 1
ATOM 1018 N N . CYS A 1 145 ? 51.590 -7.224 3.143 1.00 11.98 145 CYS A N 1
ATOM 1019 C CA . CYS A 1 145 ? 51.784 -6.505 4.392 1.00 11.06 145 CYS A CA 1
ATOM 1020 C C . CYS A 1 145 ? 51.829 -7.474 5.571 1.00 14.84 145 CYS A C 1
ATOM 1021 O O . CYS A 1 145 ? 52.677 -7.348 6.455 1.00 13.82 145 CYS A O 1
ATOM 1024 N N . GLN A 1 146 ? 50.916 -8.441 5.586 1.00 11.17 146 GLN A N 1
ATOM 1025 C CA . GLN A 1 146 ? 50.887 -9.424 6.663 1.00 12.87 146 GLN A CA 1
ATOM 1026 C C . GLN A 1 146 ? 52.145 -10.291 6.667 1.00 11.49 146 GLN A C 1
ATOM 1027 O O . GLN A 1 146 ? 52.685 -10.614 7.727 1.00 14.08 146 GLN A O 1
ATOM 1033 N N . GLU A 1 147 ? 52.605 -10.684 5.485 1.00 12.09 147 GLU A N 1
ATOM 1034 C CA . GLU A 1 147 ? 53.803 -11.513 5.392 1.00 13.60 147 GLU A CA 1
ATOM 1035 C C . GLU A 1 147 ? 55.022 -10.739 5.886 1.00 16.61 147 GLU A C 1
ATOM 1036 O O . GLU A 1 147 ? 55.865 -11.282 6.605 1.00 13.54 147 GLU A O 1
ATOM 1042 N N . ASN A 1 148 ? 55.111 -9.468 5.506 1.00 12.15 148 ASN A N 1
ATOM 1043 C CA . ASN A 1 148 ? 56.236 -8.647 5.924 1.00 9.86 148 ASN A CA 1
ATOM 1044 C C . ASN A 1 148 ? 56.179 -8.256 7.400 1.00 9.55 148 ASN A C 1
ATOM 1045 O O . ASN A 1 148 ? 57.184 -7.832 7.977 1.00 13.06 148 ASN A O 1
ATOM 1050 N N . PHE A 1 149 ? 55.009 -8.405 8.014 1.00 9.72 149 PHE A N 1
ATOM 1051 C CA . PHE A 1 149 ? 54.873 -8.108 9.437 1.00 9.59 149 PHE A CA 1
ATOM 1052 C C . PHE 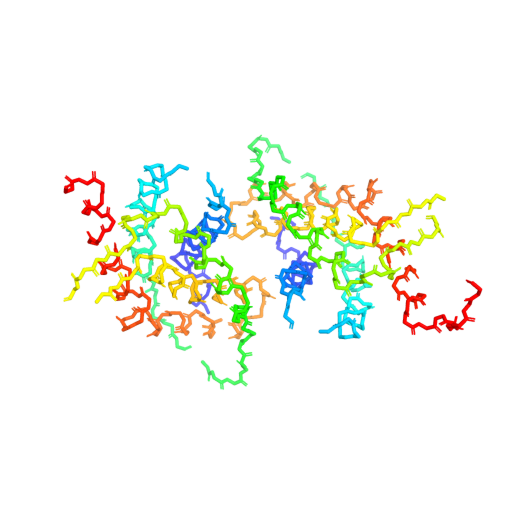A 1 149 ? 55.787 -9.079 10.184 1.00 11.32 149 PHE A C 1
ATOM 1053 O O . PHE A 1 149 ? 56.570 -8.682 11.045 1.00 11.13 149 PHE A O 1
ATOM 1061 N N . GLY A 1 150 ? 55.689 -10.359 9.832 1.00 10.85 150 GLY A N 1
ATOM 1062 C CA . GLY A 1 150 ? 56.503 -11.371 10.484 1.00 12.38 150 GLY A CA 1
ATOM 1063 C C . GLY A 1 150 ? 57.942 -11.382 10.012 1.00 15.45 150 GLY A C 1
ATOM 1064 O O . GLY A 1 150 ? 58.856 -11.682 10.785 1.00 13.13 150 GLY A O 1
ATOM 1065 N N . LEU A 1 151 ? 58.147 -11.050 8.741 1.00 10.74 151 LEU A N 1
ATOM 1066 C CA . LEU A 1 151 ? 59.484 -11.033 8.170 1.00 13.36 151 LEU A CA 1
ATOM 1067 C C . LEU A 1 151 ? 60.324 -9.855 8.635 1.00 20.05 151 LEU A C 1
ATOM 1068 O O . LEU A 1 151 ? 61.539 -9.982 8.774 1.00 18.58 151 LEU A O 1
ATOM 1073 N N . LEU A 1 152 ? 59.702 -8.705 8.881 1.00 18.06 152 LEU A N 1
ATOM 1074 C CA . LEU A 1 152 ? 60.509 -7.563 9.281 1.00 21.71 152 LEU A CA 1
ATOM 1075 C C . LEU A 1 152 ? 59.873 -6.404 10.040 1.00 16.41 152 LEU A C 1
ATOM 1076 O O . LEU A 1 152 ? 60.416 -5.984 11.062 1.00 16.01 152 LEU A O 1
ATOM 1081 N N . TRP A 1 153 ? 58.743 -5.885 9.559 1.00 11.66 153 TRP A N 1
ATOM 1082 C CA . TRP A 1 153 ? 58.116 -4.729 10.204 1.00 14.32 153 TRP A CA 1
ATOM 1083 C C . TRP A 1 153 ? 57.718 -4.939 11.665 1.00 9.33 153 TRP A C 1
ATOM 1084 O O . TRP A 1 153 ? 57.880 -4.035 12.486 1.00 10.18 153 TRP A O 1
ATOM 1095 N N . GLY A 1 154 ? 57.193 -6.117 11.986 1.00 12.59 154 GLY A N 1
ATOM 1096 C CA . GLY A 1 154 ? 56.797 -6.395 13.355 1.00 11.05 154 GLY A CA 1
ATOM 1097 C C . GLY A 1 154 ? 57.934 -6.218 14.350 1.00 10.22 154 GLY A C 1
ATOM 1098 O O . GLY A 1 154 ? 57.743 -5.637 15.420 1.00 8.57 154 GLY A O 1
ATOM 1099 N N . GLN A 1 155 ? 59.119 -6.716 14.006 1.00 9.60 155 GLN A N 1
ATOM 1100 C CA . GLN A 1 155 ? 60.267 -6.598 14.900 1.00 14.87 155 GLN A CA 1
ATOM 1101 C C . GLN A 1 155 ? 60.705 -5.139 15.017 1.00 10.67 155 GLN A C 1
ATOM 1102 O O . GLN A 1 155 ? 61.063 -4.680 16.098 1.00 9.98 155 GLN A O 1
ATOM 1108 N N . LYS A 1 156 ? 60.672 -4.410 13.907 1.00 9.24 156 LYS A N 1
ATOM 1109 C CA . LYS A 1 156 ? 61.057 -3.004 13.932 1.00 13.79 156 LYS A CA 1
ATOM 1110 C C . LYS A 1 156 ? 60.110 -2.219 14.836 1.00 12.46 156 LYS A C 1
ATOM 1111 O O . LYS A 1 156 ? 60.531 -1.304 15.540 1.00 9.05 156 LYS A O 1
ATOM 1117 N N . LEU A 1 157 ? 58.834 -2.594 14.824 1.00 9.31 157 LEU A N 1
ATOM 1118 C CA . LEU A 1 157 ? 57.832 -1.930 15.645 1.00 10.17 157 LEU A CA 1
ATOM 1119 C C . LEU A 1 157 ? 58.128 -2.126 17.136 1.00 9.09 157 LEU A C 1
ATOM 1120 O O . LEU A 1 157 ? 58.151 -1.161 17.901 1.00 8.24 157 LEU A O 1
ATOM 1125 N N . VAL A 1 158 ? 58.364 -3.368 17.556 1.00 13.20 158 VAL A N 1
ATOM 1126 C CA . VAL A 1 158 ? 58.648 -3.614 18.968 1.00 10.39 158 VAL A CA 1
ATOM 1127 C C . VAL A 1 158 ? 59.971 -2.980 19.409 1.00 11.81 158 VAL A C 1
ATOM 1128 O O . VAL A 1 158 ? 60.081 -2.484 20.534 1.00 10.19 158 VAL A O 1
ATOM 1132 N N . ASN A 1 159 ? 60.968 -2.983 18.528 1.00 7.33 159 ASN A N 1
ATOM 1133 C CA . ASN A 1 159 ? 62.260 -2.374 18.853 1.00 13.24 159 ASN A CA 1
ATOM 1134 C C . ASN A 1 159 ? 62.073 -0.874 19.052 1.00 16.91 159 ASN A C 1
ATOM 1135 O O . ASN A 1 159 ? 62.634 -0.281 19.975 1.00 13.17 159 ASN A O 1
ATOM 1140 N N . THR A 1 160 ? 61.272 -0.264 18.184 1.00 14.06 160 THR A N 1
ATOM 1141 C CA . THR A 1 160 ? 61.014 1.169 18.261 1.00 18.14 160 THR A CA 1
ATOM 1142 C C . THR A 1 160 ? 60.227 1.515 19.517 1.00 16.15 160 THR A C 1
ATOM 1143 O O . THR A 1 160 ? 60.456 2.553 20.136 1.00 14.14 160 THR A O 1
ATOM 1155 N N . ARG A 1 162 ? 60.378 -0.005 22.335 1.00 11.24 162 ARG A N 1
ATOM 1156 C CA . ARG A 1 162 ? 61.314 -0.079 23.452 1.00 13.43 162 ARG A CA 1
ATOM 1157 C C . ARG A 1 162 ? 62.136 1.201 23.499 1.00 13.51 162 ARG A C 1
ATOM 1158 O O . ARG A 1 162 ? 62.313 1.803 24.560 1.00 14.02 162 ARG A O 1
ATOM 1166 N N . ALA A 1 163 ? 62.641 1.610 22.342 1.00 13.89 163 ALA A N 1
ATOM 1167 C CA . ALA A 1 163 ? 63.443 2.822 22.255 1.00 13.77 163 ALA A CA 1
ATOM 1168 C C . ALA A 1 163 ? 62.640 4.033 22.722 1.00 14.75 163 ALA A C 1
ATOM 1169 O O . ALA A 1 163 ? 63.100 4.796 23.573 1.00 15.29 163 ALA A O 1
ATOM 1171 N N . LEU A 1 164 ? 61.441 4.204 22.169 1.00 11.95 164 LEU A N 1
ATOM 1172 C CA . LEU A 1 164 ? 60.572 5.325 22.535 1.00 10.69 164 LEU A CA 1
ATOM 1173 C C . LEU A 1 164 ? 60.155 5.285 23.998 1.00 9.72 164 LEU A C 1
ATOM 1174 O O . LEU A 1 164 ? 60.006 6.331 24.631 1.00 10.88 164 LEU A O 1
ATOM 1179 N N . HIS A 1 165 ? 59.956 4.086 24.541 1.00 11.25 165 HIS A N 1
ATOM 1180 C CA . HIS A 1 165 ? 59.578 3.968 25.946 1.00 14.11 165 HIS A CA 1
ATOM 1181 C C . HIS A 1 165 ? 60.714 4.570 26.774 1.00 11.37 165 HIS A C 1
ATOM 1182 O O . HIS A 1 165 ? 60.472 5.343 27.697 1.00 11.61 165 HIS A O 1
ATOM 1189 N N . ASP A 1 166 ? 61.953 4.224 26.424 1.00 13.09 166 ASP A N 1
ATOM 1190 C CA . ASP A 1 166 ? 63.119 4.738 27.141 1.00 15.98 166 ASP A CA 1
ATOM 1191 C C . ASP A 1 166 ? 63.251 6.254 26.993 1.00 17.76 166 ASP A C 1
ATOM 1192 O O . ASP A 1 166 ? 63.672 6.938 27.922 1.00 14.50 166 ASP A O 1
ATOM 1197 N N . VAL A 1 167 ? 62.908 6.778 25.820 1.00 15.81 167 VAL A N 1
ATOM 1198 C CA . VAL A 1 167 ? 62.986 8.218 25.607 1.00 15.38 167 VAL A CA 1
ATOM 1199 C C . VAL A 1 167 ? 62.060 8.942 26.585 1.00 17.00 167 VAL A C 1
ATOM 1200 O O . VAL A 1 167 ? 62.427 9.960 27.166 1.00 18.35 167 VAL A O 1
ATOM 1204 N N . LYS A 1 168 ? 60.866 8.399 26.785 1.00 13.52 168 LYS A N 1
ATOM 1205 C CA . LYS A 1 168 ? 59.900 9.023 27.679 1.00 15.64 168 LYS A CA 1
ATOM 1206 C C . LYS A 1 168 ? 60.130 8.805 29.176 1.00 17.22 168 LYS A C 1
ATOM 1207 O O . LYS A 1 168 ? 60.047 9.751 29.957 1.00 18.37 168 LYS A O 1
ATOM 1213 N N . TYR A 1 169 ? 60.445 7.573 29.568 1.00 14.71 169 TYR A N 1
ATOM 1214 C CA . TYR A 1 169 ? 60.598 7.231 30.984 1.00 15.06 169 TYR A CA 1
ATOM 1215 C C . TYR A 1 169 ? 61.985 7.072 31.601 1.00 18.83 169 TYR A C 1
ATOM 1216 O O . TYR A 1 169 ? 62.143 7.259 32.807 1.00 21.72 169 TYR A O 1
ATOM 1225 N N . SER A 1 170 ? 62.980 6.706 30.803 1.00 18.39 170 SER A N 1
ATOM 1226 C CA . SER A 1 170 ? 64.325 6.486 31.329 1.00 22.88 170 SER A CA 1
ATOM 1227 C C . SER A 1 170 ? 64.905 7.679 32.080 1.00 24.45 170 SER A C 1
ATOM 1228 O O . SER A 1 170 ? 64.703 8.825 31.690 1.00 21.28 170 SER A O 1
ATOM 1231 N N . PRO A 1 171 ? 65.634 7.418 33.180 1.00 22.03 171 PRO A N 1
ATOM 1232 C CA . PRO A 1 171 ? 66.229 8.509 33.955 1.00 25.33 171 PRO A CA 1
ATOM 1233 C C . PRO A 1 171 ? 67.207 9.294 33.089 1.00 27.10 171 PRO A C 1
ATOM 1234 O O . PRO A 1 171 ? 68.088 8.713 32.451 1.00 24.92 171 PRO A O 1
ATOM 1238 N N . LYS A 1 172 ? 67.052 10.611 33.060 1.00 24.82 172 LYS A N 1
ATOM 1239 C CA . LYS A 1 172 ? 67.943 11.437 32.261 1.00 22.49 172 LYS A CA 1
ATOM 1240 C C . LYS A 1 172 ? 69.184 11.823 33.062 1.00 26.31 172 LYS A C 1
ATOM 1241 O O . LYS A 1 172 ? 69.420 11.289 34.147 1.00 27.29 172 LYS A O 1
ATOM 1247 N N . ALA A 1 173 ? 69.972 12.748 32.522 1.00 25.04 173 ALA A N 1
ATOM 1248 C CA . ALA A 1 173 ? 71.199 13.191 33.171 1.00 24.06 173 ALA A CA 1
ATOM 1249 C C . ALA A 1 173 ? 72.208 12.048 33.201 1.00 31.31 173 ALA A C 1
ATOM 1250 O O . ALA A 1 173 ? 72.993 11.921 34.142 1.00 31.36 173 ALA A O 1
ATOM 1252 N N . ARG A 1 174 ? 72.173 11.205 32.172 1.00 26.22 174 ARG A N 1
ATOM 1253 C CA . ARG A 1 174 ? 73.107 10.090 32.079 1.00 30.17 174 ARG A CA 1
ATOM 1254 C C . ARG A 1 174 ? 74.445 10.633 31.591 1.00 28.13 174 ARG A C 1
ATOM 1255 O O . ARG A 1 174 ? 74.496 11.698 30.977 1.00 26.17 174 ARG A O 1
ATOM 1263 N N . LEU A 1 175 ? 75.522 9.898 31.856 1.00 33.60 175 LEU A N 1
ATOM 1264 C CA . LEU A 1 175 ? 76.836 10.346 31.428 1.00 35.61 175 LEU A CA 1
ATOM 1265 C C . LEU A 1 175 ? 76.918 10.588 29.931 1.00 43.24 175 LEU A C 1
ATOM 1266 O O . LEU A 1 175 ? 76.049 10.077 29.191 1.00 40.93 175 LEU A O 1
ATOM 1267 N N . GLN B 1 6 ? 23.702 4.299 3.344 1.00 38.29 6 GLN B N 1
ATOM 1268 C CA . GLN B 1 6 ? 23.639 3.556 2.054 1.00 43.74 6 GLN B CA 1
ATOM 1269 C C . GLN B 1 6 ? 24.426 4.275 0.967 1.00 39.93 6 GLN B C 1
ATOM 1270 O O . GLN B 1 6 ? 25.111 3.640 0.160 1.00 34.74 6 GLN B O 1
ATOM 1276 N N . VAL B 1 7 ? 24.320 5.601 0.949 1.00 36.59 7 VAL B N 1
ATOM 1277 C CA . VAL B 1 7 ? 25.010 6.410 -0.045 1.00 31.40 7 VAL B CA 1
ATOM 1278 C C . VAL B 1 7 ? 26.504 6.109 -0.102 1.00 28.98 7 VAL B C 1
ATOM 1279 O O . VAL B 1 7 ? 27.064 5.935 -1.183 1.00 26.22 7 VAL B O 1
ATOM 1283 N N . ILE B 1 8 ? 27.144 6.034 1.060 1.00 24.78 8 ILE B N 1
ATOM 1284 C CA . ILE B 1 8 ? 28.578 5.766 1.108 1.00 26.87 8 ILE B CA 1
ATOM 1285 C C . ILE B 1 8 ? 28.961 4.432 0.477 1.00 30.12 8 ILE B C 1
ATOM 1286 O O . ILE B 1 8 ? 30.144 4.123 0.354 1.00 34.74 8 ILE B O 1
ATOM 1291 N N . PHE B 1 9 ? 27.970 3.641 0.076 1.00 27.74 9 PHE B N 1
ATOM 1292 C CA . PHE B 1 9 ? 28.254 2.348 -0.543 1.00 30.32 9 PHE B CA 1
ATOM 1293 C C . PHE B 1 9 ? 27.991 2.326 -2.048 1.00 25.62 9 PHE B C 1
ATOM 1294 O O . PHE B 1 9 ? 28.304 1.344 -2.720 1.00 29.91 9 PHE B O 1
ATOM 1302 N N . ASP B 1 10 ? 27.423 3.409 -2.571 1.00 22.06 10 ASP B N 1
ATOM 1303 C CA . ASP B 1 10 ? 27.117 3.515 -4.000 1.00 23.21 10 ASP B CA 1
ATOM 1304 C C . ASP B 1 10 ? 28.358 3.409 -4.886 1.00 22.70 10 ASP B C 1
ATOM 1305 O O . ASP B 1 10 ? 29.428 3.895 -4.528 1.00 19.91 10 ASP B O 1
ATOM 1310 N N . LYS B 1 11 ? 28.203 2.778 -6.047 1.00 23.04 11 LYS B N 1
ATOM 1311 C CA . LYS B 1 11 ? 29.305 2.602 -6.993 1.00 22.49 11 LYS B CA 1
ATOM 1312 C C . LYS B 1 11 ? 29.948 3.923 -7.405 1.00 18.42 11 LYS B C 1
ATOM 1313 O O . LYS B 1 11 ? 31.166 4.001 -7.583 1.00 21.47 11 LYS B O 1
ATOM 1319 N N . ASN B 1 12 ? 29.131 4.957 -7.571 1.00 16.23 12 ASN B N 1
ATOM 1320 C CA . ASN B 1 12 ? 29.653 6.265 -7.964 1.00 20.79 12 ASN B CA 1
ATOM 1321 C C . ASN B 1 12 ? 30.546 6.852 -6.871 1.00 19.52 12 ASN B C 1
ATOM 1322 O O . ASN B 1 12 ? 31.534 7.529 -7.160 1.00 13.95 12 ASN B O 1
ATOM 1327 N N . VAL B 1 13 ? 30.204 6.587 -5.615 1.00 17.75 13 VAL B N 1
ATOM 1328 C CA . VAL B 1 13 ? 31.008 7.090 -4.510 1.00 15.61 13 VAL B CA 1
ATOM 1329 C C . VAL B 1 13 ? 32.368 6.389 -4.518 1.00 12.93 13 VAL B C 1
ATOM 1330 O O . VAL B 1 13 ? 33.411 7.034 -4.400 1.00 15.60 13 VAL B O 1
ATOM 1334 N N . ILE B 1 14 ? 32.355 5.070 -4.670 1.00 13.14 14 ILE B N 1
ATOM 1335 C CA . ILE B 1 14 ? 33.594 4.298 -4.686 1.00 14.05 14 ILE B CA 1
ATOM 1336 C C . ILE B 1 14 ? 34.504 4.729 -5.839 1.00 14.95 14 ILE B C 1
ATOM 1337 O O . ILE B 1 14 ? 35.722 4.818 -5.677 1.00 16.69 14 ILE B O 1
ATOM 1342 N N . GLU B 1 15 ? 33.917 4.989 -7.003 1.00 15.67 15 GLU B N 1
ATOM 1343 C CA . GLU B 1 15 ? 34.711 5.411 -8.151 1.00 15.96 15 GLU B CA 1
ATOM 1344 C C . GLU B 1 15 ? 35.306 6.795 -7.901 1.00 13.59 15 GLU B C 1
ATOM 1345 O O . GLU B 1 15 ? 36.423 7.084 -8.332 1.00 13.21 15 GLU B O 1
ATOM 1351 N N . PHE B 1 16 ? 34.560 7.648 -7.206 1.00 9.62 16 PHE B N 1
ATOM 1352 C CA . PHE B 1 16 ? 35.050 8.984 -6.880 1.00 12.87 16 PHE B CA 1
ATOM 1353 C C . PHE B 1 16 ? 36.239 8.854 -5.923 1.00 12.11 16 PHE B C 1
ATOM 1354 O O . PHE B 1 16 ? 37.270 9.509 -6.104 1.00 9.14 16 PHE B O 1
ATOM 1362 N N . VAL B 1 17 ? 36.095 8.008 -4.904 1.00 12.01 17 VAL B N 1
ATOM 1363 C CA . VAL B 1 17 ? 37.169 7.795 -3.933 1.00 10.88 17 VAL B CA 1
ATOM 1364 C C . VAL B 1 17 ? 38.443 7.333 -4.639 1.00 11.49 17 VAL B C 1
ATOM 1365 O O . VAL B 1 17 ? 39.540 7.820 -4.351 1.00 11.16 17 VAL B O 1
ATOM 1369 N N . THR B 1 18 ? 38.300 6.398 -5.571 1.00 12.62 18 THR B N 1
ATOM 1370 C CA . THR B 1 18 ? 39.460 5.902 -6.297 1.00 12.21 18 THR B CA 1
ATOM 1371 C C . THR B 1 18 ? 40.188 7.031 -7.026 1.00 11.18 18 THR B C 1
ATOM 1372 O O . THR B 1 18 ? 41.406 7.180 -6.896 1.00 9.40 18 THR B O 1
ATOM 1376 N N . VAL B 1 19 ? 39.446 7.831 -7.786 1.00 9.48 19 VAL B N 1
ATOM 1377 C CA . VAL B 1 19 ? 40.058 8.932 -8.522 1.00 11.28 19 VAL B CA 1
ATOM 1378 C C . VAL B 1 19 ? 40.654 9.970 -7.566 1.00 12.57 19 VAL B C 1
ATOM 1379 O O . VAL B 1 19 ? 41.736 10.503 -7.809 1.00 11.39 19 VAL B O 1
ATOM 1383 N N . ALA B 1 20 ? 39.948 10.244 -6.473 1.00 12.63 20 ALA B N 1
ATOM 1384 C CA . ALA B 1 20 ? 40.419 11.194 -5.471 1.00 10.92 20 ALA B CA 1
ATOM 1385 C C . ALA B 1 20 ? 41.751 10.725 -4.884 1.00 13.58 20 ALA B C 1
ATOM 1386 O O . ALA B 1 20 ? 42.682 11.518 -4.711 1.00 9.37 20 ALA B O 1
ATOM 1388 N N . ALA B 1 21 ? 41.836 9.434 -4.582 1.00 10.06 21 ALA B N 1
ATOM 1389 C CA . ALA B 1 21 ? 43.054 8.865 -4.017 1.00 6.86 21 ALA B CA 1
ATOM 1390 C C . ALA B 1 21 ? 44.217 9.010 -4.989 1.00 11.60 21 ALA B C 1
ATOM 1391 O O . ALA B 1 21 ? 45.334 9.338 -4.581 1.00 11.07 21 ALA B O 1
ATOM 1393 N N . GLU B 1 22 ? 43.961 8.763 -6.272 1.00 8.89 22 GLU B N 1
ATOM 1394 C CA . GLU B 1 22 ? 45.005 8.885 -7.282 1.00 14.94 22 GLU B CA 1
ATOM 1395 C C . GLU B 1 22 ? 45.421 10.344 -7.423 1.00 12.39 22 GLU B C 1
ATOM 1396 O O . GLU B 1 22 ? 46.606 10.642 -7.565 1.00 14.03 22 GLU B O 1
ATOM 1402 N N . PHE B 1 23 ? 44.450 11.252 -7.371 1.00 10.32 23 PHE B N 1
ATOM 1403 C CA . PHE B 1 23 ? 44.743 12.682 -7.467 1.00 8.16 23 PHE B CA 1
ATOM 1404 C C . PHE B 1 23 ? 45.669 13.120 -6.329 1.00 9.19 23 PHE B C 1
ATOM 1405 O O . PHE B 1 23 ? 46.668 13.807 -6.559 1.00 12.13 23 PHE B O 1
ATOM 1413 N N . CYS B 1 24 ? 45.339 12.725 -5.100 1.00 6.91 24 CYS B N 1
ATOM 1414 C CA . CYS B 1 24 ? 46.148 13.103 -3.945 1.00 8.34 24 CYS B CA 1
ATOM 1415 C C . CYS B 1 24 ? 47.545 12.484 -3.998 1.00 9.51 24 CYS B C 1
ATOM 1416 O O . CYS B 1 24 ? 48.533 13.153 -3.703 1.00 12.20 24 CYS B O 1
ATOM 1419 N N . ALA B 1 25 ? 47.623 11.216 -4.388 1.00 7.88 25 ALA B N 1
ATOM 1420 C CA . ALA B 1 25 ? 48.909 10.523 -4.475 1.00 12.41 25 ALA B CA 1
ATOM 1421 C C . ALA B 1 25 ? 49.791 11.185 -5.526 1.00 12.05 25 ALA B C 1
ATOM 1422 O O . ALA B 1 25 ? 51.010 11.254 -5.372 1.00 9.33 25 ALA B O 1
ATOM 1424 N N . PHE B 1 26 ? 49.162 11.663 -6.595 1.00 9.94 26 PHE B N 1
ATOM 1425 C CA . PHE B 1 26 ? 49.870 12.343 -7.667 1.00 10.21 26 PHE B CA 1
ATOM 1426 C C . PHE B 1 26 ? 50.539 13.628 -7.157 1.00 15.57 26 PHE B C 1
ATOM 1427 O O . PHE B 1 26 ? 51.745 13.808 -7.318 1.00 15.30 26 PHE B O 1
ATOM 1435 N N . LEU B 1 27 ? 49.766 14.512 -6.530 1.00 12.74 27 LEU B N 1
ATOM 1436 C CA . LEU B 1 27 ? 50.323 15.765 -6.026 1.00 10.09 27 LEU B CA 1
ATOM 1437 C C . LEU B 1 27 ? 51.354 15.554 -4.921 1.00 14.94 27 LEU B C 1
ATOM 1438 O O . LEU B 1 27 ? 52.365 16.262 -4.854 1.00 15.09 27 LEU B O 1
ATOM 1443 N N . GLU B 1 28 ? 51.094 14.581 -4.055 1.00 12.74 28 GLU B N 1
ATOM 1444 C CA . GLU B 1 28 ? 51.987 14.287 -2.936 1.00 12.13 28 GLU B CA 1
ATOM 1445 C C . GLU B 1 28 ? 53.358 13.809 -3.388 1.00 15.39 28 GLU B C 1
ATOM 1446 O O . GLU B 1 28 ? 54.330 13.928 -2.650 1.00 15.54 28 GLU B O 1
ATOM 1452 N N . ARG B 1 29 ? 53.436 13.278 -4.603 1.00 13.40 29 ARG B N 1
ATOM 1453 C CA . ARG B 1 29 ? 54.695 12.765 -5.121 1.00 15.93 29 ARG B CA 1
ATOM 1454 C C . ARG B 1 29 ? 55.198 13.489 -6.369 1.00 18.08 29 ARG B C 1
ATOM 1455 O O . ARG B 1 29 ? 56.019 12.952 -7.115 1.00 22.42 29 ARG B O 1
ATOM 1463 N N . ALA B 1 30 ? 54.724 14.711 -6.581 1.00 21.69 30 ALA B N 1
ATOM 1464 C CA . ALA B 1 30 ? 55.115 15.493 -7.752 1.00 24.25 30 ALA B CA 1
ATOM 1465 C C . ALA B 1 30 ? 56.498 16.136 -7.648 1.00 27.73 30 ALA B C 1
ATOM 1466 O O . ALA B 1 30 ? 57.042 16.596 -8.648 1.00 24.98 30 ALA B O 1
ATOM 1468 N N . GLU B 1 31 ? 57.058 16.164 -6.443 1.00 30.76 31 GLU B N 1
ATOM 1469 C CA . GLU B 1 31 ? 58.376 16.752 -6.200 1.00 36.13 31 GLU B CA 1
ATOM 1470 C C . GLU B 1 31 ? 59.374 16.588 -7.349 1.00 34.54 31 GLU B C 1
ATOM 1471 O O . GLU B 1 31 ? 59.649 15.474 -7.791 1.00 35.89 31 GLU B O 1
ATOM 1477 N N . SER B 1 32 ? 59.909 17.709 -7.827 1.00 39.52 32 SER B N 1
ATOM 1478 C CA . SER B 1 32 ? 60.903 17.713 -8.902 1.00 40.28 32 SER B CA 1
ATOM 1479 C C . SER B 1 32 ? 60.475 17.075 -10.221 1.00 38.53 32 SER B C 1
ATOM 1480 O O . SER B 1 32 ? 61.316 16.710 -11.043 1.00 36.28 32 SER B O 1
ATOM 1491 N N . LYS B 1 34 ? 59.012 16.946 -13.999 1.00 25.15 34 LYS B N 1
ATOM 1492 C CA . LYS B 1 34 ? 59.186 17.878 -15.107 1.00 29.87 34 LYS B CA 1
ATOM 1493 C C . LYS B 1 34 ? 57.870 18.632 -15.288 1.00 26.84 34 LYS B C 1
ATOM 1494 O O . LYS B 1 34 ? 56.797 18.028 -15.259 1.00 21.63 34 LYS B O 1
ATOM 1500 N N . ARG B 1 35 ? 57.955 19.946 -15.474 1.00 24.43 35 ARG B N 1
ATOM 1501 C CA . ARG B 1 35 ? 56.763 20.771 -15.631 1.00 20.89 35 ARG B CA 1
ATOM 1502 C C . ARG B 1 35 ? 55.799 20.261 -16.698 1.00 17.32 35 ARG B C 1
ATOM 1503 O O . ARG B 1 35 ? 54.612 20.084 -16.428 1.00 21.41 35 ARG B O 1
ATOM 1511 N N . SER B 1 36 ? 56.301 20.022 -17.906 1.00 17.94 36 SER B N 1
ATOM 1512 C CA . SER B 1 36 ? 55.446 19.547 -18.992 1.00 22.00 36 SER B CA 1
ATOM 1513 C C . SER B 1 36 ? 54.664 18.289 -18.612 1.00 19.86 36 SER B C 1
ATOM 1514 O O . SER B 1 36 ? 53.459 18.203 -18.855 1.00 18.18 36 SER B O 1
ATOM 1517 N N . THR B 1 37 ? 55.343 17.318 -18.010 1.00 23.51 37 THR B N 1
ATOM 1518 C CA . THR B 1 37 ? 54.688 16.080 -17.602 1.00 18.89 37 THR B CA 1
ATOM 1519 C C . THR B 1 37 ? 53.643 16.361 -16.517 1.00 17.81 37 THR B C 1
ATOM 1520 O O . THR B 1 37 ? 52.524 15.839 -16.566 1.00 17.19 37 THR B O 1
ATOM 1524 N N . PHE B 1 38 ? 54.013 17.187 -15.542 1.00 13.90 38 PHE B N 1
ATOM 1525 C CA . PHE B 1 38 ? 53.108 17.546 -14.451 1.00 15.42 38 PHE B CA 1
ATOM 1526 C C . PHE B 1 38 ? 51.837 18.199 -14.984 1.00 13.91 38 PHE B C 1
ATOM 1527 O O . PHE B 1 38 ? 50.731 17.837 -14.589 1.00 13.99 38 PHE B O 1
ATOM 1535 N N . VAL B 1 39 ? 52.003 19.177 -15.867 1.00 15.57 39 VAL B N 1
ATOM 1536 C CA . VAL B 1 39 ? 50.861 19.884 -16.446 1.00 13.18 39 VAL B CA 1
ATOM 1537 C C . VAL B 1 39 ? 49.981 18.939 -17.266 1.00 13.13 39 VAL B C 1
ATOM 1538 O O . VAL B 1 39 ? 48.758 18.929 -17.125 1.00 9.34 39 VAL B O 1
ATOM 1542 N N . ASP B 1 40 ? 50.606 18.135 -18.114 1.00 12.82 40 ASP B N 1
ATOM 1543 C CA . ASP B 1 40 ? 49.865 17.198 -18.946 1.00 19.02 40 ASP B CA 1
ATOM 1544 C C 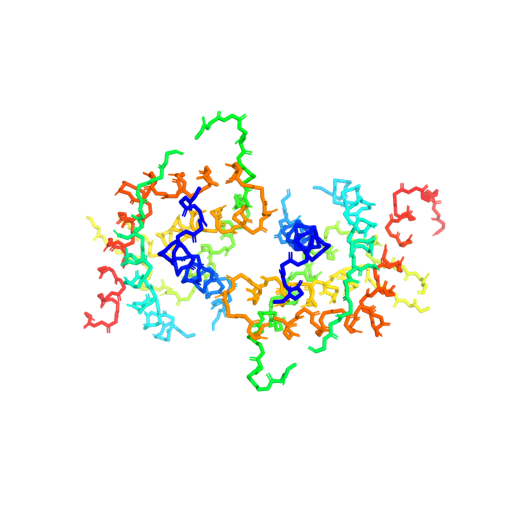. ASP B 1 40 ? 49.040 16.223 -18.110 1.00 19.44 40 ASP B C 1
ATOM 1545 O O . ASP B 1 40 ? 47.877 15.957 -18.412 1.00 13.06 40 ASP B O 1
ATOM 1550 N N . THR B 1 41 ? 49.639 15.688 -17.055 1.00 17.95 41 THR B N 1
ATOM 1551 C CA . THR B 1 41 ? 48.928 14.732 -16.218 1.00 14.45 41 THR B CA 1
ATOM 1552 C C . THR B 1 41 ? 47.816 15.390 -15.406 1.00 13.10 41 THR B C 1
ATOM 1553 O O . THR B 1 41 ? 46.735 14.821 -15.248 1.00 13.76 41 THR B O 1
ATOM 1557 N N . THR B 1 42 ? 48.071 16.593 -14.907 1.00 8.93 42 THR B N 1
ATOM 1558 C CA . THR B 1 42 ? 47.071 17.297 -14.119 1.00 11.43 42 THR B CA 1
A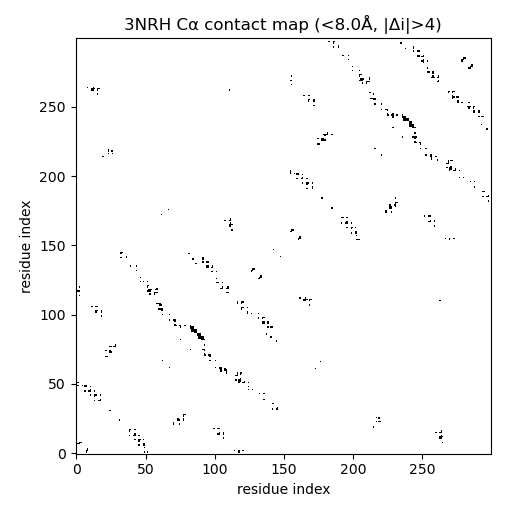TOM 1559 C C . THR B 1 42 ? 45.834 17.571 -14.981 1.00 9.84 42 THR B C 1
ATOM 1560 O O . THR B 1 42 ? 44.705 17.430 -14.516 1.00 10.48 42 THR B O 1
ATOM 1564 N N . LEU B 1 43 ? 46.048 17.928 -16.245 1.00 11.24 43 LEU B N 1
ATOM 1565 C CA . LEU B 1 43 ? 44.940 18.210 -17.156 1.00 11.10 43 LEU B CA 1
ATOM 1566 C C . LEU B 1 43 ? 44.093 16.979 -17.489 1.00 15.13 43 LEU B C 1
ATOM 1567 O O . LEU B 1 43 ? 43.019 17.108 -18.071 1.00 16.27 43 LEU B O 1
ATOM 1572 N N . LYS B 1 44 ? 44.572 15.794 -17.119 1.00 11.72 44 LYS B N 1
ATOM 1573 C CA . LYS B 1 44 ? 43.821 14.562 -17.351 1.00 13.16 44 LYS B CA 1
ATOM 1574 C C . LYS B 1 44 ? 43.109 14.136 -16.066 1.00 13.46 44 LYS B C 1
ATOM 1575 O O . LYS B 1 44 ? 41.973 13.662 -16.106 1.00 15.87 44 LYS B O 1
ATOM 1581 N N . ILE B 1 45 ? 43.762 14.325 -14.924 1.00 10.93 45 ILE B N 1
ATOM 1582 C CA . ILE B 1 45 ? 43.158 13.938 -13.657 1.00 8.99 45 ILE B CA 1
ATOM 1583 C C . ILE B 1 45 ? 42.044 14.880 -13.204 1.00 9.79 45 ILE B C 1
ATOM 1584 O O . ILE B 1 45 ? 41.004 14.415 -12.740 1.00 11.22 45 ILE B O 1
ATOM 1589 N N . LEU B 1 46 ? 42.243 16.191 -13.350 1.00 7.16 46 LEU B N 1
ATOM 1590 C CA . LEU B 1 46 ? 41.222 17.155 -12.925 1.00 7.61 46 LEU B CA 1
ATOM 1591 C C . LEU B 1 46 ? 39.850 16.973 -13.584 1.00 6.55 46 LEU B C 1
ATOM 1592 O O . LEU B 1 46 ? 38.823 17.008 -12.902 1.00 11.28 46 LEU B O 1
ATOM 1597 N N . PRO B 1 47 ? 39.807 16.779 -14.916 1.00 9.31 47 PRO B N 1
ATOM 1598 C CA . PRO B 1 47 ? 38.517 16.595 -15.591 1.00 16.43 47 PRO B CA 1
ATOM 1599 C C . PRO B 1 47 ? 37.788 15.363 -15.062 1.00 14.99 47 PRO B C 1
ATOM 1600 O O . PRO B 1 47 ? 36.569 15.368 -14.897 1.00 7.76 47 PRO B O 1
ATOM 1604 N N . LEU B 1 48 ? 38.546 14.303 -14.810 1.00 9.71 48 LEU B N 1
ATOM 1605 C CA . LEU B 1 48 ? 37.969 13.058 -14.312 1.00 10.48 48 LEU B CA 1
ATOM 1606 C C . LEU B 1 48 ? 37.438 13.224 -12.890 1.00 10.94 48 LEU B C 1
ATOM 1607 O O . LEU B 1 48 ? 36.364 12.712 -12.547 1.00 11.31 48 LEU B O 1
ATOM 1612 N N . LEU B 1 49 ? 38.190 13.942 -12.066 1.00 9.96 49 LEU B N 1
ATOM 1613 C CA . LEU B 1 49 ? 37.789 14.187 -10.682 1.00 10.47 49 LEU B CA 1
ATOM 1614 C C . LEU B 1 49 ? 36.487 14.988 -10.681 1.00 10.58 49 LEU B C 1
ATOM 1615 O O . LEU B 1 49 ? 35.557 14.688 -9.926 1.00 11.38 49 LEU B O 1
ATOM 1620 N N . TYR B 1 50 ? 36.428 16.004 -11.538 1.00 13.66 50 TYR B N 1
ATOM 1621 C CA . TYR B 1 50 ? 35.244 16.849 -11.647 1.00 10.03 50 TYR B CA 1
ATOM 1622 C C . TYR B 1 50 ? 34.045 15.999 -12.081 1.00 8.93 50 TYR B C 1
ATOM 1623 O O . TYR B 1 50 ? 32.961 16.091 -11.504 1.00 13.40 50 TYR B O 1
ATOM 1632 N N . LEU B 1 51 ? 34.252 15.175 -13.103 1.00 10.37 51 LEU B N 1
ATOM 1633 C CA . LEU B 1 51 ? 33.201 14.304 -13.615 1.00 11.31 51 LEU B CA 1
ATOM 1634 C C . LEU B 1 51 ? 32.679 13.354 -12.535 1.00 13.49 51 LEU B C 1
ATOM 1635 O O . LEU B 1 51 ? 31.469 13.228 -12.334 1.00 10.93 51 LEU B O 1
ATOM 1640 N N . LYS B 1 52 ? 33.588 12.691 -11.827 1.00 9.81 52 LYS B N 1
ATOM 1641 C CA . LYS B 1 52 ? 33.171 11.768 -10.778 1.00 10.63 52 LYS B CA 1
ATOM 1642 C C . LYS B 1 52 ? 32.394 12.469 -9.663 1.00 14.13 52 LYS B C 1
ATOM 1643 O O . LYS B 1 52 ? 31.431 11.914 -9.131 1.00 11.02 52 LYS B O 1
ATOM 1649 N N . ALA B 1 53 ? 32.807 13.679 -9.302 1.00 10.58 53 ALA B N 1
ATOM 1650 C CA . ALA B 1 53 ? 32.099 14.422 -8.263 1.00 11.60 53 ALA B CA 1
ATOM 1651 C C . ALA B 1 53 ? 30.700 14.804 -8.759 1.00 12.43 53 ALA B C 1
ATOM 1652 O O . ALA B 1 53 ? 29.737 14.783 -7.994 1.00 15.09 53 ALA B O 1
ATOM 1654 N N . SER B 1 54 ? 30.596 15.145 -10.042 1.00 11.08 54 SER B N 1
ATOM 1655 C CA . SER B 1 54 ? 29.319 15.537 -10.634 1.00 12.76 54 SER B CA 1
ATOM 1656 C C . SER B 1 54 ? 28.316 14.390 -10.662 1.00 14.97 54 SER B C 1
ATOM 1657 O O . SER B 1 54 ? 27.106 14.615 -10.677 1.00 13.76 54 SER B O 1
ATOM 1668 N N . LEU B 1 56 ? 28.080 12.092 -8.266 1.00 13.81 56 LEU B N 1
ATOM 1669 C CA . LEU B 1 56 ? 27.794 11.622 -6.914 1.00 15.13 56 LEU B CA 1
ATOM 1670 C C . LEU B 1 56 ? 26.321 11.764 -6.552 1.00 17.99 56 LEU B C 1
ATOM 1671 O O . LEU B 1 56 ? 25.656 12.712 -6.970 1.00 17.39 56 LEU B O 1
ATOM 1676 N N . PRO B 1 57 ? 25.787 10.810 -5.778 1.00 19.54 57 PRO B N 1
ATOM 1677 C CA . PRO B 1 57 ? 24.381 10.876 -5.370 1.00 22.34 57 PRO B CA 1
ATOM 1678 C C . PRO B 1 57 ? 24.279 11.933 -4.273 1.00 26.70 57 PRO B C 1
ATOM 1679 O O . PRO B 1 57 ? 25.291 12.313 -3.681 1.00 24.88 57 PRO B O 1
ATOM 1683 N N . LYS B 1 58 ? 23.073 12.418 -4.003 1.00 25.35 58 LYS B N 1
ATOM 1684 C CA . LYS B 1 58 ? 22.897 13.423 -2.962 1.00 25.97 58 LYS B CA 1
ATOM 1685 C C . LYS B 1 58 ? 23.242 12.829 -1.598 1.00 22.17 58 LYS B C 1
ATOM 1686 O O . LYS B 1 58 ? 22.767 11.750 -1.246 1.00 26.50 58 LYS B O 1
ATOM 1692 N N . CYS B 1 59 ? 24.076 13.533 -0.837 1.00 27.16 59 CYS B N 1
ATOM 1693 C CA . CYS B 1 59 ? 24.486 13.071 0.488 1.00 25.44 59 CYS B CA 1
ATOM 1694 C C . CYS B 1 59 ? 24.053 14.066 1.560 1.00 32.13 59 CYS B C 1
ATOM 1695 O O . CYS B 1 59 ? 24.331 15.261 1.461 1.00 34.65 59 CYS B O 1
ATOM 1698 N N . GLU B 1 60 ? 23.370 13.568 2.586 1.00 31.79 60 GLU B N 1
ATOM 1699 C CA . GLU B 1 60 ? 22.893 14.418 3.672 1.00 32.99 60 GLU B CA 1
ATOM 1700 C C . GLU B 1 60 ? 23.787 14.386 4.907 1.00 28.04 60 GLU B C 1
ATOM 1701 O O . GLU B 1 60 ? 24.192 13.323 5.376 1.00 29.44 60 GLU B O 1
ATOM 1715 N N . ILE B 1 62 ? 24.847 14.576 8.739 1.00 19.18 62 ILE B N 1
ATOM 1716 C CA . ILE B 1 62 ? 24.238 14.135 9.996 1.00 19.13 62 ILE B CA 1
ATOM 1717 C C . ILE B 1 62 ? 24.569 15.199 11.041 1.00 17.99 62 ILE B C 1
ATOM 1718 O O . ILE B 1 62 ? 23.683 15.701 11.732 1.00 19.61 62 ILE B O 1
ATOM 1723 N N . GLY B 1 63 ? 25.853 15.531 11.148 1.00 19.09 63 GLY B N 1
ATOM 1724 C CA . GLY B 1 63 ? 26.293 16.567 12.070 1.00 18.71 63 GLY B CA 1
ATOM 1725 C C . GLY B 1 63 ? 26.402 16.265 13.553 1.00 20.50 63 GLY B C 1
ATOM 1726 O O . GLY B 1 63 ? 26.381 17.190 14.370 1.00 21.40 63 GLY B O 1
ATOM 1727 N N . ASP B 1 64 ? 26.538 14.995 13.919 1.00 15.58 64 ASP B N 1
ATOM 1728 C CA . ASP B 1 64 ? 26.650 14.640 15.329 1.00 17.36 64 ASP B CA 1
ATOM 1729 C C . ASP B 1 64 ? 28.071 14.344 15.786 1.00 21.11 64 ASP B C 1
ATOM 1730 O O . ASP B 1 64 ? 28.387 14.482 16.969 1.00 22.93 64 ASP B O 1
ATOM 1735 N N . GLU B 1 65 ? 28.922 13.935 14.847 1.00 20.36 65 GLU B N 1
ATOM 1736 C CA . GLU B 1 65 ? 30.320 13.619 15.137 1.00 24.53 65 GLU B CA 1
ATOM 1737 C C . GLU B 1 65 ? 31.192 14.327 14.106 1.00 23.15 65 GLU B C 1
ATOM 1738 O O . GLU B 1 65 ? 30.960 14.203 12.909 1.00 20.47 65 GLU B O 1
ATOM 1744 N N . SER B 1 66 ? 32.194 15.067 14.565 1.00 24.91 66 SER B N 1
ATOM 1745 C CA . SER B 1 66 ? 33.062 15.779 13.637 1.00 26.01 66 SER B CA 1
ATOM 1746 C C . SER B 1 66 ? 34.152 14.891 13.059 1.00 24.54 66 SER B C 1
ATOM 1747 O O . SER B 1 66 ? 34.877 14.221 13.793 1.00 24.81 66 SER B O 1
ATOM 1750 N N . PRO B 1 67 ? 34.272 14.867 11.726 1.00 22.73 67 PRO B N 1
ATOM 1751 C CA . PRO B 1 67 ? 35.297 14.047 11.078 1.00 22.68 67 PRO B CA 1
ATOM 1752 C C . PRO B 1 67 ? 36.666 14.629 11.400 1.00 21.42 67 PRO B C 1
ATOM 1753 O O . PRO B 1 67 ? 36.797 15.839 11.608 1.00 16.31 67 PRO B O 1
ATOM 1757 N N . GLU B 1 68 ? 37.682 13.774 11.456 1.00 14.04 68 GLU B N 1
ATOM 1758 C CA . GLU B 1 68 ? 39.031 14.237 11.731 1.00 17.50 68 GLU B CA 1
ATOM 1759 C C . GLU B 1 68 ? 39.463 15.118 10.562 1.00 16.47 68 GLU B C 1
ATOM 1760 O O . GLU B 1 68 ? 38.915 15.007 9.467 1.00 20.60 68 GLU B O 1
ATOM 1766 N N . THR B 1 69 ? 40.426 16.005 10.796 1.00 16.79 69 THR B N 1
ATOM 1767 C CA . THR B 1 69 ? 40.913 16.896 9.745 1.00 17.79 69 THR B CA 1
ATOM 1768 C C . THR B 1 69 ? 42.375 16.590 9.459 1.00 19.01 69 THR B C 1
ATOM 1769 O O . THR B 1 69 ? 43.257 16.952 10.232 1.00 23.45 69 THR B O 1
ATOM 1773 N N . TYR B 1 70 ? 42.629 15.932 8.335 1.00 16.52 70 TYR B N 1
ATOM 1774 C CA . TYR B 1 70 ? 43.988 15.555 7.976 1.00 13.54 70 TYR B CA 1
ATOM 1775 C C . TYR B 1 70 ? 44.956 16.685 7.657 1.00 16.10 70 TYR B C 1
ATOM 1776 O O . TYR B 1 70 ? 46.033 16.765 8.244 1.00 10.61 70 TYR B O 1
ATOM 1785 N N . VAL B 1 71 ? 44.587 17.547 6.718 1.00 10.83 71 VAL B N 1
ATOM 1786 C CA . VAL B 1 71 ? 45.484 18.616 6.297 1.00 12.43 71 VAL B CA 1
ATOM 1787 C C . VAL B 1 71 ? 45.753 19.729 7.305 1.00 18.15 71 VAL B C 1
ATOM 1788 O O . VAL B 1 71 ? 44.843 20.410 7.772 1.00 17.87 71 VAL B O 1
ATOM 1792 N N . THR B 1 72 ? 47.030 19.901 7.624 1.00 12.94 72 THR B N 1
ATOM 1793 C CA . THR B 1 72 ? 47.473 20.928 8.556 1.00 17.14 72 THR B CA 1
ATOM 1794 C C . THR B 1 72 ? 48.083 22.067 7.744 1.00 17.36 72 THR B C 1
ATOM 1795 O O . THR B 1 72 ? 48.287 21.936 6.539 1.00 15.68 72 THR B O 1
ATOM 1799 N N . GLU B 1 73 ? 48.378 23.184 8.402 1.00 20.39 73 GLU B N 1
ATOM 1800 C CA . GLU B 1 73 ? 48.995 24.312 7.715 1.00 17.78 73 GLU B CA 1
ATOM 1801 C C . GLU B 1 73 ? 50.344 23.874 7.138 1.00 20.09 73 GLU B C 1
ATOM 1802 O O . GLU B 1 73 ? 50.716 24.270 6.034 1.00 15.21 73 GLU B O 1
ATOM 1808 N N . GLU B 1 74 ? 51.072 23.058 7.899 1.00 17.27 74 GLU B N 1
ATOM 1809 C CA . GLU B 1 74 ? 52.376 22.555 7.476 1.00 17.57 74 GLU B CA 1
ATOM 1810 C C . GLU B 1 74 ? 52.277 21.743 6.185 1.00 15.70 74 GLU B C 1
ATOM 1811 O O . GLU B 1 74 ? 53.036 21.965 5.240 1.00 16.67 74 GLU B O 1
ATOM 1817 N N . ILE B 1 75 ? 51.351 20.792 6.159 1.00 11.47 75 ILE B N 1
ATOM 1818 C CA . ILE B 1 75 ? 51.157 19.937 4.989 1.00 12.73 75 ILE B CA 1
ATOM 1819 C C . ILE B 1 75 ? 50.748 20.762 3.776 1.00 12.81 75 ILE B C 1
ATOM 1820 O O . ILE B 1 75 ? 51.238 20.554 2.664 1.00 10.18 75 ILE B O 1
ATOM 1825 N N . TYR B 1 76 ? 49.846 21.705 4.005 1.00 15.26 76 TYR B N 1
ATOM 1826 C CA . TYR B 1 76 ? 49.368 22.577 2.942 1.00 16.46 76 TYR B CA 1
ATOM 1827 C C . TYR B 1 76 ? 50.521 23.386 2.342 1.00 17.11 76 TYR B C 1
ATOM 1828 O O . TYR B 1 76 ? 50.693 23.427 1.125 1.00 15.27 76 TYR B O 1
ATOM 1837 N N . GLU B 1 77 ? 51.308 24.031 3.200 1.00 14.74 77 GLU B N 1
ATOM 1838 C CA . GLU B 1 77 ? 52.420 24.856 2.732 1.00 15.63 77 GLU B CA 1
ATOM 1839 C C . GLU B 1 77 ? 53.508 24.080 2.009 1.00 17.36 77 GLU B C 1
ATOM 1840 O O . GLU B 1 77 ? 54.011 24.523 0.973 1.00 15.40 77 GLU B O 1
ATOM 1846 N N . VAL B 1 78 ? 53.878 22.923 2.544 1.00 13.17 78 VAL B N 1
ATOM 1847 C CA . VAL B 1 78 ? 54.902 22.118 1.901 1.00 16.96 78 VAL B CA 1
ATOM 1848 C C . VAL B 1 78 ? 54.453 21.750 0.490 1.00 15.25 78 VAL B C 1
ATOM 1849 O O . VAL B 1 78 ? 55.219 21.872 -0.462 1.00 13.23 78 VAL B O 1
ATOM 1853 N N . LEU B 1 79 ? 53.206 21.306 0.362 1.00 13.83 79 LEU B N 1
ATOM 1854 C CA . LEU B 1 79 ? 52.667 20.928 -0.944 1.00 13.39 79 LEU B CA 1
ATOM 1855 C C . LEU B 1 79 ? 52.621 22.133 -1.882 1.00 14.95 79 LEU B C 1
ATOM 1856 O O . LEU B 1 79 ? 53.035 22.048 -3.038 1.00 16.40 79 LEU B O 1
ATOM 1861 N N . ARG B 1 80 ? 52.107 23.253 -1.384 1.00 14.16 80 ARG B N 1
ATOM 1862 C CA . ARG B 1 80 ? 52.014 24.461 -2.198 1.00 16.76 80 ARG B CA 1
ATOM 1863 C C . ARG B 1 80 ? 53.391 24.876 -2.717 1.00 15.97 80 ARG B C 1
ATOM 1864 O O . ARG B 1 80 ? 53.560 25.177 -3.903 1.00 16.03 80 ARG B O 1
ATOM 1872 N N . ILE B 1 81 ? 54.374 24.890 -1.823 1.00 15.85 81 ILE B N 1
ATOM 1873 C CA . ILE B 1 81 ? 55.736 25.269 -2.186 1.00 14.40 81 ILE B CA 1
ATOM 1874 C C . ILE B 1 81 ? 56.334 24.344 -3.239 1.00 17.70 81 ILE B C 1
ATOM 1875 O O . ILE B 1 81 ? 56.988 24.804 -4.183 1.00 16.13 81 ILE B O 1
ATOM 1880 N N . ASN B 1 82 ? 56.122 23.040 -3.076 1.00 12.55 82 ASN B N 1
ATOM 1881 C CA . ASN B 1 82 ? 56.655 22.074 -4.028 1.00 15.00 82 ASN B CA 1
ATOM 1882 C C . ASN B 1 82 ? 56.037 22.260 -5.410 1.00 18.59 82 ASN B C 1
ATOM 1883 O O . ASN B 1 82 ? 56.752 22.294 -6.407 1.00 15.81 82 ASN B O 1
ATOM 1888 N N . LEU B 1 83 ? 54.713 22.387 -5.470 1.00 18.11 83 LEU B N 1
ATOM 1889 C CA . LEU B 1 83 ? 54.035 22.575 -6.752 1.00 16.91 83 LEU B CA 1
ATOM 1890 C C . LEU B 1 83 ? 54.467 23.888 -7.403 1.00 18.06 83 LEU B C 1
ATOM 1891 O O . LEU B 1 83 ? 54.650 23.957 -8.619 1.00 16.73 83 LEU B O 1
ATOM 1896 N N . ALA B 1 84 ? 54.624 24.927 -6.589 1.00 16.05 84 ALA B N 1
ATOM 1897 C CA . ALA B 1 84 ? 55.043 26.230 -7.100 1.00 18.20 84 ALA B CA 1
ATOM 1898 C C . ALA B 1 84 ? 56.413 26.144 -7.769 1.00 20.12 84 ALA B C 1
ATOM 1899 O O . ALA B 1 84 ? 56.650 26.791 -8.790 1.00 19.67 84 ALA B O 1
ATOM 1901 N N . SER B 1 85 ? 57.311 25.342 -7.204 1.00 22.93 85 SER B N 1
ATOM 1902 C CA . SER B 1 85 ? 58.650 25.198 -7.767 1.00 26.70 85 SER B CA 1
ATOM 1903 C C . SER B 1 85 ? 58.618 24.465 -9.107 1.00 22.16 85 SER B C 1
ATOM 1904 O O . SER B 1 85 ? 59.439 24.733 -9.985 1.00 20.85 85 SER B O 1
ATOM 1907 N N . ILE B 1 86 ? 57.676 23.538 -9.262 1.00 18.66 86 ILE B N 1
ATOM 1908 C CA . ILE B 1 86 ? 57.544 22.797 -10.516 1.00 21.33 86 ILE B CA 1
ATOM 1909 C C . ILE B 1 86 ? 57.097 23.738 -11.631 1.00 21.40 86 ILE B C 1
ATOM 1910 O O . ILE B 1 86 ? 57.694 23.776 -12.710 1.00 22.38 86 ILE B O 1
ATOM 1915 N N . LEU B 1 87 ? 56.038 24.495 -11.361 1.00 20.54 87 LEU B N 1
ATOM 1916 C CA . LEU B 1 87 ? 55.485 25.420 -12.343 1.00 20.92 87 LEU B CA 1
ATOM 1917 C C . LEU B 1 87 ? 56.396 26.615 -12.609 1.00 26.00 87 LEU B C 1
ATOM 1918 O O . LEU B 1 87 ? 56.403 27.165 -13.710 1.00 23.90 87 LEU B O 1
ATOM 1923 N N . ALA B 1 88 ? 57.165 27.008 -11.597 1.00 26.08 88 ALA B N 1
ATOM 1924 C CA . ALA B 1 88 ? 58.098 28.123 -11.724 1.00 23.78 88 ALA B CA 1
ATOM 1925 C C . ALA B 1 88 ? 57.441 29.412 -12.231 1.00 22.10 88 ALA B C 1
ATOM 1926 O O . ALA B 1 88 ? 56.483 29.906 -11.637 1.00 21.81 88 ALA B O 1
ATOM 1928 N N . GLU B 1 89 ? 57.947 29.953 -13.335 1.00 21.77 89 GLU B N 1
ATOM 1929 C CA . GLU B 1 89 ? 57.399 31.197 -13.865 1.00 26.60 89 GLU B CA 1
ATOM 1930 C C . GLU B 1 89 ? 56.042 31.054 -14.549 1.00 25.03 89 GLU B C 1
ATOM 1931 O O . GLU B 1 89 ? 55.420 32.053 -14.899 1.00 26.50 89 GLU B O 1
ATOM 1937 N N . LYS B 1 90 ? 55.579 29.820 -14.731 1.00 25.23 90 LYS B N 1
ATOM 1938 C CA . LYS B 1 90 ? 54.280 29.582 -15.363 1.00 23.93 90 LYS B CA 1
ATOM 1939 C C . LYS B 1 90 ? 53.188 29.355 -14.318 1.00 22.66 90 LYS B C 1
ATOM 1940 O O . LYS B 1 90 ? 52.039 29.069 -14.657 1.00 17.47 90 LYS B O 1
ATOM 1946 N N . ASP B 1 91 ? 53.545 29.492 -13.046 1.00 22.40 91 ASP B N 1
ATOM 1947 C CA . ASP B 1 91 ? 52.594 29.281 -11.957 1.00 20.11 91 ASP B CA 1
ATOM 1948 C C . ASP B 1 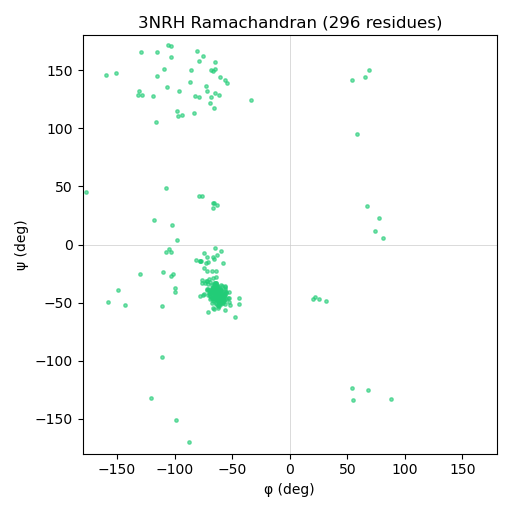91 ? 51.541 30.380 -11.831 1.00 21.61 91 ASP B C 1
ATOM 1949 O O . ASP B 1 91 ? 50.378 30.106 -11.548 1.00 18.46 91 ASP B O 1
ATOM 1954 N N . ASP B 1 92 ? 51.943 31.624 -12.057 1.00 24.76 92 ASP B N 1
ATOM 1955 C CA . ASP B 1 92 ? 51.028 32.750 -11.919 1.00 20.69 92 ASP B CA 1
ATOM 1956 C C . ASP B 1 92 ? 50.185 33.068 -13.147 1.00 19.46 92 ASP B C 1
ATOM 1957 O O . ASP B 1 92 ? 50.598 32.838 -14.282 1.00 23.28 92 ASP B O 1
ATOM 1962 N N . TYR B 1 93 ? 48.995 33.606 -12.900 1.00 20.22 93 TYR B N 1
ATOM 1963 C CA . TYR B 1 93 ? 48.086 34.005 -13.968 1.00 28.47 93 TYR B CA 1
ATOM 1964 C C . TYR B 1 93 ? 47.089 35.023 -13.414 1.00 31.49 93 TYR B C 1
ATOM 1965 O O . TYR B 1 93 ? 46.713 34.965 -12.243 1.00 33.27 93 TYR B O 1
ATOM 1974 N N . LEU B 1 94 ? 46.682 35.971 -14.252 1.00 34.00 94 LEU B N 1
ATOM 1975 C CA . LEU B 1 94 ? 45.737 36.998 -13.834 1.00 38.46 94 LEU B CA 1
ATOM 1976 C C . LEU B 1 94 ? 44.324 36.602 -14.228 1.00 40.59 94 LEU B C 1
ATOM 1977 O O . LEU B 1 94 ? 44.079 36.200 -15.365 1.00 43.44 94 LEU B O 1
ATOM 1979 N N . GLU B 1 95 ? 43.397 36.712 -13.282 1.00 39.33 95 GLU B N 1
ATOM 1980 C CA . GLU B 1 95 ? 42.006 36.362 -13.535 1.00 42.43 95 GLU B CA 1
ATOM 1981 C C . GLU B 1 95 ? 41.080 37.486 -13.087 1.00 46.84 95 GLU B C 1
ATOM 1982 O O . GLU B 1 95 ? 41.248 38.639 -13.488 1.00 45.08 95 GLU B O 1
ATOM 1984 N N . LYS B 1 109 ? 46.192 38.442 -9.343 1.00 36.11 109 LYS B N 1
ATOM 1985 C CA . LYS B 1 109 ? 47.278 37.483 -9.514 1.00 33.49 109 LYS B CA 1
ATOM 1986 C C . LYS B 1 109 ? 47.013 36.220 -8.702 1.00 32.83 109 LYS B C 1
ATOM 1987 O O . LYS B 1 109 ? 47.005 36.252 -7.472 1.00 32.50 109 LYS B O 1
ATOM 1989 N N . LYS B 1 110 ? 46.793 35.112 -9.405 1.00 24.91 110 LYS B N 1
ATOM 1990 C CA . LYS B 1 110 ? 46.526 33.826 -8.772 1.00 24.98 110 LYS B CA 1
ATOM 1991 C C . LYS B 1 110 ? 47.659 32.871 -9.108 1.00 23.18 110 LYS B C 1
ATOM 1992 O O . LYS B 1 110 ? 48.461 33.143 -10.000 1.00 21.56 110 LYS B O 1
ATOM 1998 N N . ASN B 1 111 ? 47.731 31.754 -8.391 1.00 17.30 111 ASN B N 1
ATOM 1999 C CA . ASN B 1 111 ? 48.770 30.769 -8.650 1.00 18.79 111 ASN B CA 1
ATOM 2000 C C . ASN B 1 111 ? 48.155 29.384 -8.754 1.00 18.17 111 ASN B C 1
ATOM 2001 O O . ASN B 1 111 ? 47.354 28.990 -7.909 1.00 17.00 111 ASN B O 1
ATOM 2006 N N . ILE B 1 112 ? 48.530 28.654 -9.799 1.00 15.36 112 ILE B N 1
ATOM 2007 C CA . ILE B 1 112 ? 48.019 27.309 -9.996 1.00 17.91 112 ILE B CA 1
ATOM 2008 C C . ILE B 1 112 ? 48.351 26.464 -8.768 1.00 13.84 112 ILE B C 1
ATOM 2009 O O . ILE B 1 112 ? 47.523 25.694 -8.295 1.00 13.02 112 ILE B O 1
ATOM 2014 N N . SER B 1 113 ? 49.566 26.621 -8.249 1.00 12.84 113 SER B N 1
ATOM 2015 C CA . SER B 1 113 ? 49.997 25.863 -7.078 1.00 16.51 113 SER B CA 1
ATOM 2016 C C . SER B 1 113 ? 49.047 26.040 -5.898 1.00 16.95 113 SER B C 1
ATOM 2017 O O . SER B 1 113 ? 48.746 25.078 -5.183 1.00 12.77 113 SER B O 1
ATOM 2020 N N . GLU B 1 114 ? 48.575 27.266 -5.694 1.00 15.62 114 GLU B N 1
ATOM 2021 C CA . GLU B 1 114 ? 47.652 27.543 -4.603 1.00 18.57 114 GLU B CA 1
ATOM 2022 C C . GLU B 1 114 ? 46.304 26.890 -4.876 1.00 17.89 114 GLU B C 1
ATOM 2023 O O . GLU B 1 114 ? 45.697 26.320 -3.970 1.00 15.52 114 GLU B O 1
ATOM 2029 N N . ASP B 1 115 ? 45.835 26.969 -6.121 1.00 18.38 115 ASP B N 1
ATOM 2030 C CA . ASP B 1 115 ? 44.554 26.356 -6.482 1.00 16.86 115 ASP B CA 1
ATOM 2031 C C . ASP B 1 115 ? 44.577 24.860 -6.198 1.00 13.20 115 ASP B C 1
ATOM 2032 O O . ASP B 1 115 ? 43.651 24.314 -5.591 1.00 12.15 115 ASP B O 1
ATOM 2037 N N . LEU B 1 116 ? 45.640 24.202 -6.650 1.00 9.21 116 LEU B N 1
ATOM 2038 C CA . LEU B 1 116 ? 45.779 22.762 -6.469 1.00 12.27 116 LEU B CA 1
ATOM 2039 C C . LEU B 1 116 ? 45.886 22.374 -5.000 1.00 11.85 116 LEU B C 1
ATOM 2040 O O . LEU B 1 116 ? 45.347 21.352 -4.587 1.00 14.40 116 LEU B O 1
ATOM 2045 N N . ALA B 1 117 ? 46.576 23.192 -4.210 1.00 10.69 117 ALA B N 1
ATOM 2046 C CA . ALA B 1 117 ? 46.707 22.911 -2.787 1.00 8.72 117 ALA B CA 1
ATOM 2047 C C . ALA B 1 117 ? 45.342 23.040 -2.110 1.00 16.83 117 ALA B C 1
ATOM 2048 O O . ALA B 1 117 ? 45.013 22.256 -1.223 1.00 13.58 117 ALA B O 1
ATOM 2050 N N . ASP B 1 118 ? 44.545 24.023 -2.529 1.00 13.84 118 ASP B N 1
ATOM 2051 C CA . ASP B 1 118 ? 43.218 24.215 -1.948 1.00 13.63 118 ASP B CA 1
ATOM 2052 C C . ASP B 1 118 ? 42.299 23.049 -2.301 1.00 12.68 118 ASP B C 1
ATOM 2053 O O . ASP B 1 118 ? 41.486 22.619 -1.483 1.00 10.59 118 ASP B O 1
ATOM 2058 N N . ILE B 1 119 ? 42.417 22.555 -3.531 1.00 11.61 119 ILE B N 1
ATOM 2059 C CA . ILE B 1 119 ? 41.605 21.428 -3.973 1.00 11.02 119 ILE B CA 1
ATOM 2060 C C . ILE B 1 119 ? 42.032 20.192 -3.182 1.00 15.12 119 ILE B C 1
ATOM 2061 O O . ILE B 1 119 ? 41.200 19.415 -2.712 1.00 11.86 119 ILE B O 1
ATOM 2066 N N . TYR B 1 120 ? 43.342 20.027 -3.033 1.00 9.86 120 TYR B N 1
ATOM 2067 C CA . TYR B 1 120 ? 43.908 18.898 -2.293 1.00 12.68 120 TYR B CA 1
ATOM 2068 C C . TYR B 1 120 ? 43.358 18.865 -0.868 1.00 12.82 120 TYR B C 1
ATOM 2069 O O . TYR B 1 120 ? 43.013 17.808 -0.341 1.00 12.97 120 TYR B O 1
ATOM 2078 N N . GLN B 1 121 ? 43.274 20.036 -0.249 1.00 12.24 121 GLN B N 1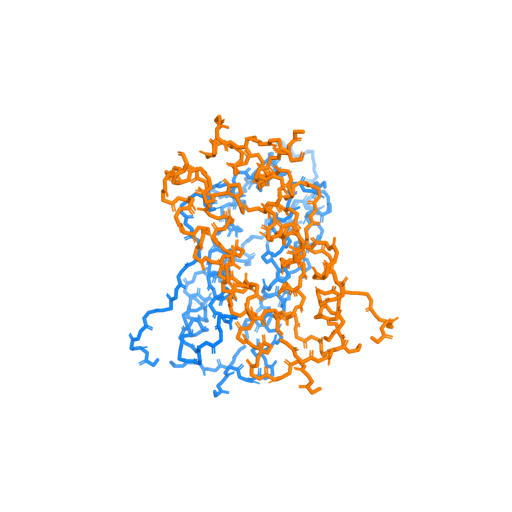
ATOM 2079 C CA . GLN B 1 121 ? 42.770 20.141 1.112 1.00 15.77 121 GLN B CA 1
ATOM 2080 C C . GLN B 1 121 ? 41.408 19.474 1.251 1.00 13.55 121 GLN B C 1
ATOM 2081 O O . GLN B 1 121 ? 41.191 18.681 2.166 1.00 11.63 121 GLN B O 1
ATOM 2087 N N . ASP B 1 122 ? 40.484 19.796 0.347 1.00 10.07 122 ASP B N 1
ATOM 2088 C CA . ASP B 1 122 ? 39.154 19.205 0.406 1.00 12.50 122 ASP B CA 1
ATOM 2089 C C . ASP B 1 122 ? 39.167 17.718 0.066 1.00 12.63 122 ASP B C 1
ATOM 2090 O O . ASP B 1 122 ? 38.576 16.909 0.777 1.00 13.34 122 ASP B O 1
ATOM 2095 N N . ILE B 1 123 ? 39.852 17.354 -1.012 1.00 9.75 123 ILE B N 1
ATOM 2096 C CA . ILE B 1 123 ? 39.892 15.956 -1.416 1.00 11.78 123 ILE B CA 1
ATOM 2097 C C . ILE B 1 123 ? 40.602 15.057 -0.402 1.00 11.64 123 ILE B C 1
ATOM 2098 O O . ILE B 1 123 ? 40.093 13.990 -0.057 1.00 8.16 123 ILE B O 1
ATOM 2103 N N . LYS B 1 124 ? 41.767 15.488 0.077 1.00 9.46 124 LYS B N 1
ATOM 2104 C CA . LYS B 1 124 ? 42.525 14.700 1.044 1.00 10.50 124 LYS B CA 1
ATOM 2105 C C . LYS B 1 124 ? 41.772 14.523 2.363 1.00 11.08 124 LYS B C 1
ATOM 2106 O O . LYS B 1 124 ? 41.731 13.423 2.917 1.00 9.46 124 LYS B O 1
ATOM 2112 N N . ASP B 1 125 ? 41.174 15.600 2.867 1.00 9.72 125 ASP B N 1
ATOM 2113 C CA . ASP B 1 125 ? 40.433 15.530 4.124 1.00 15.99 125 ASP B CA 1
ATOM 2114 C C . ASP B 1 125 ? 39.297 14.520 4.017 1.00 11.54 125 ASP B C 1
ATOM 2115 O O . ASP B 1 125 ? 38.963 13.836 4.985 1.00 13.04 125 ASP B O 1
ATOM 2120 N N . PHE B 1 126 ? 38.707 14.435 2.831 1.00 9.80 126 PHE B N 1
ATOM 2121 C CA . PHE B 1 126 ? 37.616 13.505 2.584 1.00 8.71 126 PHE B CA 1
ATOM 2122 C C . PHE B 1 126 ? 38.062 12.044 2.552 1.00 9.88 126 PHE B C 1
ATOM 2123 O O . PHE B 1 126 ? 37.572 11.224 3.334 1.00 9.53 126 PHE B O 1
ATOM 2131 N N . ILE B 1 127 ? 38.991 11.708 1.664 1.00 8.01 127 ILE B N 1
ATOM 2132 C CA . ILE B 1 127 ? 39.403 10.313 1.558 1.00 11.06 127 ILE B CA 1
ATOM 2133 C C . ILE B 1 127 ? 40.085 9.749 2.799 1.00 9.82 127 ILE B C 1
ATOM 2134 O O . ILE B 1 127 ? 40.014 8.545 3.051 1.00 10.99 127 ILE B O 1
ATOM 2139 N N . PHE B 1 128 ? 40.736 10.605 3.580 1.00 8.80 128 PHE B N 1
ATOM 2140 C CA . PHE B 1 128 ? 41.384 10.126 4.795 1.00 11.99 128 PHE B CA 1
ATOM 2141 C C . PHE B 1 128 ? 40.326 9.553 5.740 1.00 11.27 128 PHE B C 1
ATOM 2142 O O . PHE B 1 128 ? 40.441 8.421 6.218 1.00 13.78 128 PHE B O 1
ATOM 2150 N N . VAL B 1 129 ? 39.289 10.343 5.994 1.00 12.89 129 VAL B N 1
ATOM 215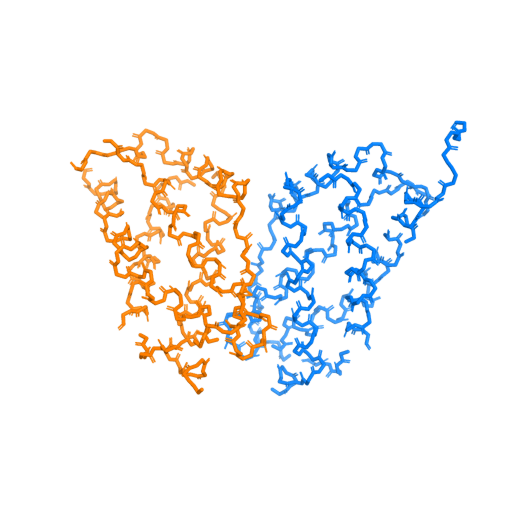1 C CA . VAL B 1 129 ? 38.213 9.927 6.880 1.00 10.57 129 VAL B CA 1
ATOM 2152 C C . VAL B 1 129 ? 37.428 8.755 6.303 1.00 15.42 129 VAL B C 1
ATOM 2153 O O . VAL B 1 129 ? 37.053 7.833 7.029 1.00 11.16 129 VAL B O 1
ATOM 2157 N N . PHE B 1 130 ? 37.202 8.770 4.994 1.00 12.19 130 PHE B N 1
ATOM 2158 C CA . PHE B 1 130 ? 36.462 7.688 4.369 1.00 15.03 130 PHE B CA 1
ATOM 2159 C C . PHE B 1 130 ? 37.130 6.340 4.653 1.00 14.54 130 PHE B C 1
ATOM 2160 O O . PHE B 1 130 ? 36.454 5.333 4.839 1.00 13.65 130 PHE B O 1
ATOM 2168 N N . GLN B 1 131 ? 38.459 6.325 4.706 1.00 13.75 131 GLN B N 1
ATOM 2169 C CA . GLN B 1 131 ? 39.181 5.082 4.960 1.00 15.75 131 GLN B CA 1
ATOM 2170 C C . GLN B 1 131 ? 39.117 4.601 6.415 1.00 15.89 131 GLN B C 1
ATOM 2171 O O . GLN B 1 131 ? 39.337 3.423 6.685 1.00 17.73 131 GLN B O 1
ATOM 2177 N N . LEU B 1 132 ? 38.806 5.499 7.345 1.00 16.01 132 LEU B N 1
ATOM 2178 C CA . LEU B 1 132 ? 38.744 5.123 8.761 1.00 12.90 132 LEU B CA 1
ATOM 2179 C C . LEU B 1 132 ? 37.625 4.132 9.095 1.00 18.33 132 LEU B C 1
ATOM 2180 O O . LEU B 1 132 ? 37.590 3.572 10.188 1.00 19.84 132 LEU B O 1
ATOM 2185 N N . GLY B 1 133 ? 36.705 3.930 8.157 1.00 14.64 133 GLY B N 1
ATOM 2186 C CA . GLY B 1 133 ? 35.643 2.955 8.353 1.00 21.66 133 GLY B CA 1
ATOM 2187 C C . GLY B 1 133 ? 34.470 3.206 9.286 1.00 24.15 133 GLY B C 1
ATOM 2188 O O . GLY B 1 133 ? 33.734 2.266 9.586 1.00 24.94 133 GLY B O 1
ATOM 2189 N N . LEU B 1 134 ? 34.282 4.434 9.760 1.00 14.23 134 LEU B N 1
ATOM 2190 C CA . LEU B 1 134 ? 33.145 4.715 10.637 1.00 20.01 134 LEU B CA 1
ATOM 2191 C C . LEU B 1 134 ? 32.046 5.284 9.747 1.00 19.14 134 LEU B C 1
ATOM 2192 O O . LEU B 1 134 ? 32.168 6.399 9.235 1.00 19.34 134 LEU B O 1
ATOM 2197 N N . ASN B 1 135 ? 30.982 4.511 9.557 1.00 18.12 135 ASN B N 1
ATOM 2198 C CA . ASN B 1 135 ? 29.874 4.920 8.696 1.00 22.58 135 ASN B CA 1
ATOM 2199 C C . ASN B 1 135 ? 29.399 6.358 8.864 1.00 17.80 135 ASN B C 1
ATOM 2200 O O . ASN B 1 135 ? 29.196 7.059 7.878 1.00 18.24 135 ASN B O 1
ATOM 2205 N N . GLU B 1 136 ? 29.219 6.797 10.106 1.00 14.75 136 GLU B N 1
ATOM 2206 C CA . GLU B 1 136 ? 28.750 8.152 10.364 1.00 22.30 136 GLU B CA 1
ATOM 2207 C C . GLU B 1 136 ? 29.690 9.243 9.842 1.00 18.05 136 GLU B C 1
ATOM 2208 O O . GLU B 1 136 ? 29.239 10.201 9.209 1.00 17.63 136 GLU B O 1
ATOM 2214 N N . THR B 1 137 ? 30.989 9.115 10.100 1.00 19.29 137 THR B N 1
ATOM 2215 C CA . THR B 1 137 ? 31.929 10.123 9.610 1.00 15.96 137 THR B CA 1
ATOM 2216 C C . THR B 1 137 ? 32.241 9.911 8.128 1.00 15.49 137 THR B C 1
ATOM 2217 O O . THR B 1 137 ? 32.598 10.859 7.425 1.00 17.74 137 THR B O 1
ATOM 2229 N N . ASN B 1 139 ? 30.047 9.157 5.983 1.00 13.88 139 ASN B N 1
ATOM 2230 C CA . ASN B 1 139 ? 28.930 9.876 5.379 1.00 16.10 139 ASN B CA 1
ATOM 2231 C C . ASN B 1 139 ? 29.091 11.390 5.459 1.00 16.27 139 ASN B C 1
ATOM 2232 O O . ASN B 1 139 ? 28.862 12.100 4.479 1.00 15.40 139 ASN B O 1
ATOM 2237 N N . ASP B 1 140 ? 29.481 11.893 6.625 1.00 14.97 140 ASP B N 1
ATOM 2238 C CA . ASP B 1 140 ? 29.640 13.329 6.774 1.00 13.16 140 ASP B CA 1
ATOM 2239 C C . ASP B 1 140 ? 30.863 13.877 6.040 1.00 14.01 140 ASP B C 1
ATOM 2240 O O . ASP B 1 140 ? 30.844 15.015 5.577 1.00 15.64 140 ASP B O 1
ATOM 2245 N N . SER B 1 141 ? 31.920 13.076 5.920 1.00 12.61 141 SER B N 1
ATOM 2246 C CA . SER B 1 141 ? 33.105 13.534 5.200 1.00 15.73 141 SER B CA 1
ATOM 2247 C C . SER B 1 141 ? 32.725 13.687 3.728 1.00 13.69 141 SER B C 1
ATOM 2248 O O . SER B 1 141 ? 33.177 14.613 3.053 1.00 13.30 141 SER B O 1
ATOM 2251 N N . LEU B 1 142 ? 31.881 12.783 3.236 1.00 11.52 142 LEU B N 1
ATOM 2252 C CA . LEU B 1 142 ? 31.423 12.842 1.849 1.00 10.53 142 LEU B CA 1
ATOM 2253 C C . LEU B 1 142 ? 30.511 14.055 1.669 1.00 14.96 142 LEU B C 1
ATOM 2254 O O . LEU B 1 142 ? 30.623 14.790 0.685 1.00 15.97 142 LEU B O 1
ATOM 2259 N N . ALA B 1 143 ? 29.612 14.262 2.628 1.00 13.29 143 ALA B N 1
ATOM 2260 C CA . ALA B 1 143 ? 28.679 15.387 2.570 1.00 13.57 143 ALA B CA 1
ATOM 2261 C C . ALA B 1 143 ? 29.432 16.707 2.549 1.00 7.77 143 ALA B C 1
ATOM 2262 O O . ALA B 1 143 ? 29.082 17.618 1.801 1.00 14.90 143 ALA B O 1
ATOM 2264 N N . ILE B 1 144 ? 30.465 16.805 3.379 1.00 11.85 144 ILE B N 1
ATOM 2265 C CA . ILE B 1 144 ? 31.278 18.012 3.447 1.00 13.28 144 ILE B CA 1
ATOM 2266 C C . ILE B 1 144 ? 31.972 18.237 2.107 1.00 15.86 144 ILE B C 1
ATOM 2267 O O . ILE B 1 144 ? 32.004 19.354 1.594 1.00 11.26 144 ILE B O 1
ATOM 2272 N N . CYS B 1 145 ? 32.535 17.171 1.546 1.00 12.31 145 CYS B N 1
ATOM 2273 C CA . CYS B 1 145 ? 33.227 17.282 0.265 1.00 12.34 145 CYS B CA 1
ATOM 2274 C C . CYS B 1 145 ? 32.253 17.734 -0.825 1.00 12.02 145 CYS B C 1
ATOM 2275 O O . CYS B 1 145 ? 32.575 18.586 -1.652 1.00 12.82 145 CYS B O 1
ATOM 2278 N N . GLN B 1 146 ? 31.054 17.165 -0.812 1.00 12.22 146 GLN B N 1
ATOM 2279 C CA . GLN B 1 146 ? 30.050 17.506 -1.807 1.00 15.06 146 GLN B CA 1
ATOM 2280 C C . GLN B 1 146 ? 29.564 18.947 -1.638 1.00 20.01 146 GLN B C 1
ATOM 2281 O O . GLN B 1 146 ? 29.363 19.665 -2.619 1.00 16.64 146 GLN B O 1
ATOM 2287 N N . GLU B 1 147 ? 29.382 19.363 -0.389 1.00 17.45 147 GLU B N 1
ATOM 2288 C CA . GLU B 1 147 ? 28.934 20.714 -0.086 1.00 20.61 147 GLU B CA 1
ATOM 2289 C C . GLU B 1 147 ? 29.956 21.754 -0.534 1.00 18.77 147 GLU B C 1
ATOM 2290 O O . GLU B 1 147 ? 29.586 22.828 -1.005 1.00 17.58 147 GLU B O 1
ATOM 2296 N N . ASN B 1 148 ? 31.240 21.426 -0.392 1.00 15.07 148 ASN B N 1
ATOM 2297 C CA . ASN B 1 148 ? 32.319 22.341 -0.760 1.00 13.59 148 ASN B CA 1
ATOM 2298 C C . ASN B 1 148 ? 32.645 22.361 -2.254 1.00 13.72 148 ASN B C 1
ATOM 2299 O O . ASN B 1 148 ? 33.349 23.251 -2.726 1.00 12.72 148 ASN B O 1
ATOM 2304 N N . PHE B 1 149 ? 32.127 21.383 -2.991 1.00 12.86 149 PHE B N 1
ATOM 2305 C CA . PHE B 1 149 ? 32.357 21.280 -4.432 1.00 12.46 149 PHE B CA 1
ATOM 2306 C C . PHE B 1 149 ? 31.931 22.548 -5.179 1.00 18.71 149 PHE B C 1
ATOM 2307 O O . PHE B 1 149 ? 32.728 23.171 -5.878 1.00 14.20 149 PHE B O 1
ATOM 2315 N N . GLY B 1 150 ? 30.673 22.930 -5.009 1.00 15.93 150 GLY B N 1
ATOM 2316 C CA . GLY B 1 150 ? 30.138 24.096 -5.694 1.00 19.17 150 GLY B CA 1
ATOM 2317 C C . GLY B 1 150 ? 30.916 25.404 -5.691 1.00 21.48 150 GLY B C 1
ATOM 2318 O O . GLY B 1 150 ? 31.320 25.889 -6.750 1.00 18.06 150 GLY B O 1
ATOM 2319 N N . LEU B 1 151 ? 31.135 25.978 -4.512 1.00 18.48 151 LEU B N 1
ATOM 2320 C CA . LEU B 1 151 ? 31.830 27.258 -4.413 1.00 21.75 151 LEU B CA 1
ATOM 2321 C C . LEU B 1 151 ? 33.285 27.208 -3.966 1.00 20.17 151 LEU B C 1
ATOM 2322 O O . LEU B 1 151 ? 33.970 28.231 -3.969 1.00 17.57 151 LEU B O 1
ATOM 2327 N N . LEU B 1 152 ? 33.767 26.035 -3.573 1.00 16.93 152 LEU B N 1
ATOM 2328 C CA . LEU B 1 152 ? 35.153 25.945 -3.150 1.00 19.86 152 LEU B CA 1
ATOM 2329 C C . LEU B 1 152 ? 36.038 25.147 -4.109 1.00 16.40 152 LEU B C 1
ATOM 2330 O O . LEU B 1 152 ? 36.494 25.694 -5.111 1.00 19.56 152 LEU B O 1
ATOM 2335 N N . TRP B 1 153 ? 36.273 23.866 -3.842 1.00 17.03 153 TRP B N 1
ATOM 2336 C CA . TRP B 1 153 ? 37.169 23.117 -4.718 1.00 17.36 153 TRP B CA 1
ATOM 2337 C C . TRP B 1 153 ? 36.719 22.879 -6.166 1.00 16.97 153 TRP B C 1
ATOM 2338 O O . TRP B 1 153 ? 37.555 22.846 -7.068 1.00 15.51 153 TRP B O 1
ATOM 2349 N N . GLY B 1 154 ? 35.419 22.724 -6.403 1.00 15.34 154 GLY B N 1
ATOM 2350 C CA . GLY B 1 154 ? 34.959 22.516 -7.768 1.00 16.12 154 GLY B CA 1
ATOM 2351 C C . GLY B 1 154 ? 35.201 23.775 -8.583 1.00 14.56 154 GLY B C 1
ATOM 2352 O O . GLY B 1 154 ? 35.595 23.728 -9.753 1.00 11.09 154 GLY B O 1
ATOM 2353 N N . GLN B 1 155 ? 34.966 24.915 -7.944 1.00 15.13 155 GLN B N 1
ATOM 2354 C CA . GLN B 1 155 ? 35.160 26.220 -8.563 1.00 15.64 155 GLN B CA 1
ATOM 2355 C C . GLN B 1 155 ? 36.635 26.426 -8.893 1.00 15.63 155 GLN B C 1
ATOM 2356 O O . GLN B 1 155 ? 36.988 26.864 -9.991 1.00 13.97 155 GLN B O 1
ATOM 2362 N N . LYS B 1 156 ? 37.502 26.115 -7.934 1.00 14.22 156 LYS B N 1
ATOM 2363 C CA . LYS B 1 156 ? 38.935 26.270 -8.157 1.00 17.70 156 LYS B CA 1
ATOM 2364 C C . LYS B 1 156 ? 39.407 25.313 -9.239 1.00 8.92 156 LYS B C 1
ATOM 2365 O O . LYS B 1 156 ? 40.304 25.640 -10.013 1.00 12.90 156 LYS B O 1
ATOM 2371 N N . LEU B 1 157 ? 38.789 24.137 -9.303 1.00 10.64 157 LEU B N 1
ATOM 2372 C CA . LEU B 1 157 ? 39.170 23.148 -10.308 1.00 9.21 157 LEU B CA 1
ATOM 2373 C C . LEU B 1 157 ? 38.944 23.689 -11.716 1.00 11.46 157 LEU B C 1
ATOM 2374 O O . LEU B 1 157 ? 39.858 23.682 -12.538 1.00 9.93 157 LEU B O 1
ATOM 2379 N N . VAL B 1 158 ? 37.738 24.174 -11.996 1.00 11.38 158 VAL B N 1
ATOM 2380 C CA . VAL B 1 158 ? 37.457 24.689 -13.327 1.00 16.67 158 VAL B CA 1
ATOM 2381 C C . VAL B 1 158 ? 38.291 25.930 -13.656 1.00 17.32 158 VAL B C 1
ATOM 2382 O O . VAL B 1 158 ? 38.701 26.113 -14.800 1.00 16.23 158 VAL B O 1
ATOM 2386 N N . ASN B 1 159 ? 38.569 26.767 -12.659 1.00 14.66 159 ASN B N 1
ATOM 2387 C CA . ASN B 1 159 ? 39.379 27.958 -12.907 1.00 14.88 159 ASN B CA 1
ATOM 2388 C C . ASN B 1 159 ? 40.813 27.528 -13.208 1.00 17.61 159 ASN B C 1
ATOM 2389 O O . ASN B 1 159 ? 41.460 28.060 -14.111 1.00 17.59 159 ASN B O 1
ATOM 2394 N N . THR B 1 160 ? 41.293 26.552 -12.443 1.00 16.75 160 THR B N 1
ATOM 2395 C CA . THR B 1 160 ? 42.646 26.019 -12.577 1.00 14.21 160 THR B CA 1
ATOM 2396 C C . THR B 1 160 ? 42.888 25.354 -13.922 1.00 17.63 160 THR B C 1
ATOM 2397 O O . THR B 1 160 ? 43.974 25.467 -14.493 1.00 14.55 160 THR B O 1
ATOM 2409 N N . ARG B 1 162 ? 41.683 26.158 -16.732 1.00 13.59 162 ARG B N 1
ATOM 2410 C CA . ARG B 1 162 ? 41.897 27.187 -17.747 1.00 14.45 162 ARG B CA 1
ATOM 2411 C C . ARG B 1 162 ? 43.362 27.596 -17.756 1.00 13.21 162 ARG B C 1
ATOM 2412 O O . ARG B 1 162 ? 43.993 27.670 -18.814 1.00 15.40 162 ARG B O 1
ATOM 2420 N N . ALA B 1 163 ? 43.897 27.873 -16.569 1.00 13.78 163 ALA B N 1
ATOM 2421 C CA . ALA B 1 163 ? 45.292 28.283 -16.428 1.00 12.29 163 ALA B CA 1
ATOM 2422 C C . ALA B 1 163 ? 46.254 27.198 -16.912 1.00 15.16 163 ALA B C 1
ATOM 2423 O O . ALA B 1 163 ? 47.212 27.490 -17.622 1.00 11.98 163 ALA B O 1
ATOM 2425 N N . LEU B 1 164 ? 46.001 25.950 -16.520 1.00 11.74 164 LEU B N 1
ATOM 2426 C CA . LEU B 1 164 ? 46.855 24.830 -16.925 1.00 13.07 164 LEU B CA 1
ATOM 2427 C C . LEU B 1 164 ? 46.809 24.589 -18.432 1.00 11.11 164 LEU B C 1
ATOM 2428 O O . LEU B 1 164 ? 47.832 24.304 -19.056 1.00 12.32 164 LEU B O 1
ATOM 2433 N N . HIS B 1 165 ? 45.617 24.683 -19.009 1.00 9.73 165 HIS B N 1
ATOM 2434 C CA . HIS B 1 165 ? 45.457 24.488 -20.446 1.00 13.88 165 HIS B CA 1
ATOM 2435 C C . HIS B 1 165 ? 46.267 25.567 -21.159 1.00 10.91 165 HIS B C 1
ATOM 2436 O O . HIS B 1 165 ? 46.932 25.303 -22.163 1.00 12.35 165 HIS B O 1
ATOM 2443 N N . ASP B 1 166 ? 46.212 26.784 -20.627 1.00 12.98 166 ASP B N 1
ATOM 2444 C CA . ASP B 1 166 ? 46.951 27.900 -21.208 1.00 16.98 166 ASP B CA 1
ATOM 2445 C C . ASP B 1 166 ? 48.452 27.641 -21.146 1.00 19.88 166 ASP B C 1
ATOM 2446 O O . ASP B 1 166 ? 49.182 27.932 -22.093 1.00 17.55 166 ASP B O 1
ATOM 2451 N N . VAL B 1 167 ? 48.913 27.097 -20.025 1.00 14.39 167 VAL B N 1
ATOM 2452 C CA . VAL B 1 167 ? 50.330 26.804 -19.863 1.00 15.01 167 VAL B CA 1
ATOM 2453 C C . VAL B 1 167 ? 50.786 25.802 -20.918 1.00 20.74 167 VAL B C 1
ATOM 2454 O O . VAL B 1 167 ? 51.851 25.948 -21.513 1.00 18.18 167 VAL B O 1
ATOM 2458 N N . LYS B 1 168 ? 49.969 24.788 -21.163 1.00 14.60 168 LYS B N 1
ATOM 2459 C CA . LYS B 1 168 ? 50.335 23.769 -22.132 1.00 16.90 168 LYS B CA 1
ATOM 2460 C C . LYS B 1 168 ? 50.209 24.186 -23.598 1.00 15.45 168 LYS B C 1
ATOM 2461 O O . LYS B 1 168 ? 51.102 23.907 -24.400 1.00 20.58 168 LYS B O 1
ATOM 2467 N N . TYR B 1 169 ? 49.119 24.868 -23.942 1.00 16.72 169 TYR B N 1
ATOM 2468 C CA . TYR B 1 169 ? 48.863 25.251 -25.335 1.00 17.02 169 TYR B CA 1
ATOM 2469 C C . TYR B 1 169 ? 48.965 26.722 -25.742 1.00 21.17 169 TYR B C 1
ATOM 2470 O O . TYR B 1 169 ? 49.164 27.023 -26.923 1.00 23.04 169 TYR B O 1
ATOM 2479 N N . SER B 1 170 ? 48.811 27.640 -24.796 1.00 24.08 170 SER B N 1
ATOM 2480 C CA . SER B 1 170 ? 48.856 29.057 -25.137 1.00 31.42 170 SER B CA 1
ATOM 2481 C C . SER B 1 170 ? 50.274 29.567 -25.355 1.00 35.87 170 SER B C 1
ATOM 2482 O O . SER B 1 170 ? 51.229 28.840 -25.015 1.00 36.71 170 SER B O 1
#

Radius of gyration: 20.32 Å; Cα contacts (8 Å, |Δi|>4): 357; chains: 2; bounding box: 54×54×59 Å